Protein AF-0000000085158722 (afdb_homodimer)

InterPro domains:
  IPR036388 Winged helix-like DNA-binding domain superfamily [G3DSA:1.10.10.10] (1-42)
  IPR036390 Winged helix DNA-binding domain superfamily [SSF46785] (1-47)

Secondary structure (DSSP, 8-state):
--HHHHHHHHHT--HHHHHHHHHHHHHTTSEEEETTTEEEE-TT-TTS---GGGGS---EEEEEEE-----HHHHHTT---TT-EEEEEEEEEETTEEEEEEEEEEETTS---SS--TT--HHHHHHHTT----EEEEEEEEEEEEETTEEEEEEEEEEEE-SSSEEEEEEEEE-GGG-EEEEEEE---/--HHHHHHHHHT--HHHHHHHHHHHHHTTSEEEETTTEEEE-TT-TTS---GGGGS---EEEEEEE-----HHHHHTT---TT-EEEEEEEEEETTEEEEEEEEEEETTS---SS--TT--HHHHHHHTT----EEEEEEEEEEEEETTEEEEEEEEEEEE-SSSEEEEEEEEE-GGG-EEEEEEE---

Solvent-accessible surface area (backbone atoms only — not comparable to full-atom values): 20865 Å² total; per-residue (Å²): 129,52,57,61,51,39,46,16,63,72,63,68,38,55,67,67,52,27,48,47,46,38,50,49,27,34,74,65,58,30,31,44,76,44,90,96,73,45,67,41,64,41,86,75,28,52,45,65,80,68,56,78,65,70,71,34,83,64,68,33,42,48,77,44,82,44,83,74,67,86,57,70,63,31,68,76,68,69,60,62,50,90,67,35,62,44,31,32,41,36,40,30,14,41,79,91,38,79,40,33,42,33,42,37,36,34,25,54,83,53,89,71,77,93,72,77,62,49,78,65,46,74,59,54,52,35,52,74,70,68,44,59,60,36,34,33,40,38,40,35,33,57,40,84,66,64,53,96,93,29,57,61,45,58,35,39,35,35,40,28,23,39,99,83,43,48,44,38,36,37,40,36,39,52,40,58,95,57,39,54,46,73,47,76,48,51,28,78,95,128,58,56,61,54,38,47,17,62,72,63,67,37,54,68,67,52,26,47,48,45,40,48,49,28,35,73,65,57,28,31,43,75,44,89,96,73,46,66,42,66,40,86,77,28,50,46,65,82,67,54,78,65,72,71,37,83,62,67,35,43,48,75,42,80,44,82,74,68,87,56,72,62,32,68,76,69,69,59,62,51,90,67,3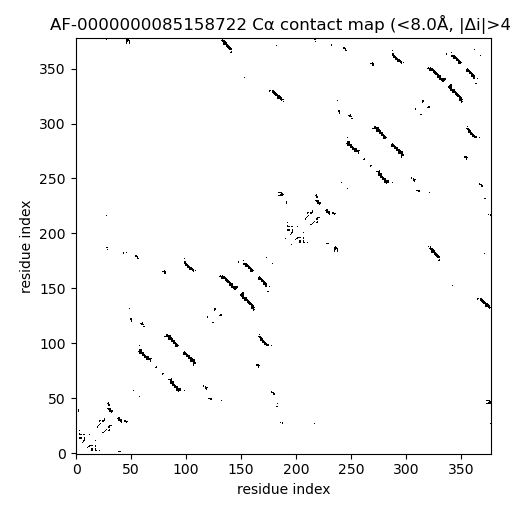6,61,44,30,32,40,36,40,31,16,40,79,91,39,78,40,32,43,34,43,38,35,34,27,52,82,52,90,71,78,93,72,76,61,49,78,63,48,73,59,55,51,35,51,76,71,68,44,58,59,36,35,34,39,37,40,36,32,56,39,84,67,64,52,96,93,29,55,62,44,58,35,38,35,35,40,28,23,38,98,84,42,48,44,37,37,36,40,38,38,51,39,59,94,57,40,55,47,75,48,77,48,49,27,79,93

Sequence (378 aa):
MPSEAFLMQKFSISRITAINAYKKLESIGAVYNISKQGRFVAENFFGLLKPFASAMPVTSTKIKKENSQTPKWFSKFKIIFDHGFKKFKKEYLKDDEIIIVSENYISKKYQIPEKFEDKFSFTNFFLEKGIDLKNTIYKLQYEKVNLWNHEYLVVVYSWTYDDEGIQLASKYIVKPEYFSFSHQEKSLFMPSEAFLMQKFSISRITAINAYKKLESIGAVYNISKQGRFVAENFFGLLKPFASAMPVTSTKIKKENSQTPKWFSKFKIIFDHGFKKFKKEYLKDDEIIIVSENYISKKYQIPEKFEDKFSFTNFFLEKGIDLKNTIYKLQYEKVNLWNHEYLVVVYSWTYDDEGIQLASKYIVKPEYFSFSHQEKSLF

Foldseek 3Di:
DCQLVVCCVVVVDDSVVSVVVVVVLVLVPQWDQDPPPGIDGPPPRPAQDDDQCPQFQFDFKDKDWDDDDDDPVCVVVVADQPQFWTKMWMFTDDPNDTFKIKIKIFHPVDDDDPDDDGPDDPSVVCVVVVFDFDDKDKDWDWDQDCPPNDRIFIKIWMWTAGPPHTGMIMIMTGHPVGDDDDDDDDDSD/DCQLVVCCVVVVDDSVVSVVVVVVLVLVPQWDQDPPPGIDGPPPRPPQDDDQCPQFQFDFKDKDWDDDDDDPVCVVVVADQPQFWTKMWMFTDDPNHTFKIKIKIFHPVDDDDPDDDGPDDPSVVCVVVVFDFDDKDKDWDWDQDCPPNDRIFIKIWMWTAGPPHTGMIMIMTGHPVGDDDDDDDDDSD

Organism: Mycoplasmopsis pulmonis (strain UAB CTIP) (NCBI:txid272635)

Nearest PDB structures (foldseek):
  3bwg-assembly2_C-2  TM=6.543E-01  e=1.663E-08  Bacillus subtilis subsp. subtilis str. 168
  3bwg-assembly1_B  TM=6.523E-01  e=2.776E-08  Bacillus subtilis subsp. subtilis str. 168
  3bwg-assembly1_A  TM=6.662E-01  e=1.152E-07  Bacillus subtilis subsp. subtilis str. 168
  4u0w-assembly1_A  TM=5.246E-01  e=8.666E-08  Bacillus subtilis subsp. subtilis str. 168
  2ooi-assembly1_A  TM=7.363E-01  e=2.368E-04  Staphylococcus aureus subsp. aureus N315

pLDDT: mean 79.28, std 21.27, range [27.48, 98.56]

Radius of gyration: 21.64 Å; Cα contacts (8 Å, |Δi|>4): 710; chains: 2; bounding box: 54×57×46 Å

Structure (mmCIF, N/CA/C/O backbone):
data_AF-0000000085158722-model_v1
#
loop_
_entity.id
_entity.type
_entity.pdbx_description
1 polymer 'GntR family transcriptional regulator'
#
loop_
_atom_site.group_PDB
_atom_site.id
_atom_site.type_symbol
_atom_site.label_atom_id
_atom_site.label_alt_id
_atom_site.label_comp_id
_atom_site.label_asym_id
_atom_site.label_entity_id
_atom_site.label_seq_id
_atom_site.pdbx_PDB_ins_code
_atom_site.Cartn_x
_atom_site.Cartn_y
_atom_site.Cartn_z
_atom_site.occupancy
_atom_site.B_iso_or_equiv
_atom_site.auth_seq_id
_atom_site.auth_comp_id
_atom_site.auth_asym_id
_atom_site.auth_atom_id
_atom_site.pdbx_PDB_model_num
ATOM 1 N N . MET A 1 1 ? -15.32 -14.016 22.625 1 28.73 1 MET A N 1
ATOM 2 C CA . MET A 1 1 ? -15.875 -13.945 21.281 1 28.73 1 MET A CA 1
ATOM 3 C C . MET A 1 1 ? -16.375 -12.539 20.969 1 28.73 1 MET A C 1
ATOM 5 O O . MET A 1 1 ? -17.547 -12.227 21.25 1 28.73 1 MET A O 1
ATOM 9 N N . PRO A 1 2 ? -15.758 -11.609 21.109 1 38.5 2 PRO A N 1
ATOM 10 C CA . PRO A 1 2 ? -16.031 -10.188 21.312 1 38.5 2 PRO A CA 1
ATOM 11 C C . PRO A 1 2 ? -16.562 -9.492 20.062 1 38.5 2 PRO A C 1
ATOM 13 O O . PRO A 1 2 ? -16.594 -8.258 20 1 38.5 2 PRO A O 1
ATOM 16 N N . SER A 1 3 ? -16.75 -10.312 18.875 1 42.09 3 SER A N 1
ATOM 17 C CA . SER A 1 3 ? -16.828 -9.664 17.562 1 42.09 3 SER A CA 1
ATOM 18 C C . SER A 1 3 ? -18.078 -8.805 17.453 1 42.09 3 SER A C 1
ATOM 20 O O . SER A 1 3 ? -17.984 -7.609 17.156 1 42.09 3 SER A O 1
ATOM 22 N N . GLU A 1 4 ? -19.141 -9.422 17.438 1 45.22 4 GLU A N 1
ATOM 23 C CA . GLU A 1 4 ? -20.422 -8.703 17.484 1 45.22 4 GLU A CA 1
ATOM 24 C C . GLU A 1 4 ? -20.547 -7.902 18.781 1 45.22 4 GLU A C 1
ATOM 26 O O . GLU A 1 4 ? -21 -6.758 18.766 1 45.22 4 GLU A O 1
ATOM 31 N N . ALA A 1 5 ? -20.094 -8.492 19.688 1 45.62 5 ALA A N 1
ATOM 32 C CA . ALA A 1 5 ? -20.188 -7.906 21.016 1 45.62 5 ALA A CA 1
ATOM 33 C C . ALA A 1 5 ? -19.297 -6.672 21.125 1 45.62 5 ALA A C 1
ATOM 35 O O . ALA A 1 5 ? -19.672 -5.68 21.75 1 45.62 5 ALA A O 1
ATOM 36 N N . PHE A 1 6 ? -18.203 -6.77 20.578 1 43.44 6 PHE A N 1
ATOM 37 C CA . PHE A 1 6 ? -17.297 -5.621 20.594 1 43.44 6 PHE A CA 1
ATOM 38 C C . PHE A 1 6 ? -17.938 -4.418 19.922 1 43.44 6 PHE A C 1
ATOM 40 O O . PHE A 1 6 ? -17.906 -3.305 20.453 1 43.44 6 PHE A O 1
ATOM 47 N N . LEU A 1 7 ? -18.469 -4.684 18.672 1 45.47 7 LEU A N 1
ATOM 48 C CA . LEU A 1 7 ? -19.156 -3.588 17.984 1 45.47 7 LEU A CA 1
ATOM 49 C C . LEU A 1 7 ? -20.312 -3.053 18.828 1 45.47 7 LEU A C 1
ATOM 51 O O . LEU A 1 7 ? -20.531 -1.842 18.891 1 45.47 7 LEU A O 1
ATOM 55 N N . MET A 1 8 ? -20.984 -4.031 19.359 1 48.22 8 MET A N 1
ATOM 56 C CA . MET A 1 8 ? -22.094 -3.637 20.203 1 48.22 8 MET A CA 1
ATOM 57 C C . MET A 1 8 ? -21.625 -2.717 21.328 1 48.22 8 MET A C 1
ATOM 59 O O . MET A 1 8 ? -22.281 -1.706 21.609 1 48.22 8 MET A O 1
ATOM 63 N N . GLN A 1 9 ? -20.656 -3.162 21.891 1 46.56 9 GLN A N 1
ATOM 64 C CA . GLN A 1 9 ? -20.156 -2.396 23.031 1 46.56 9 GLN A CA 1
ATOM 65 C C . GLN A 1 9 ? -19.516 -1.09 22.578 1 46.56 9 GLN A C 1
ATOM 67 O O . GLN A 1 9 ? -19.75 -0.035 23.172 1 46.56 9 GLN A O 1
ATOM 72 N N . LYS A 1 10 ? -18.828 -1.271 21.578 1 44.22 10 LYS A N 1
ATOM 73 C CA . LYS A 1 10 ? -18.047 -0.107 21.172 1 44.22 10 LYS A CA 1
ATOM 74 C C . LYS A 1 10 ? -18.938 0.964 20.562 1 44.22 10 LYS A C 1
ATOM 76 O O . LYS A 1 10 ? -18.703 2.16 20.734 1 44.22 10 LYS A O 1
ATOM 81 N N . PHE A 1 11 ? -19.875 0.451 19.875 1 46.34 11 PHE A N 1
ATOM 82 C CA . PHE A 1 11 ? -20.703 1.426 19.172 1 46.34 11 PHE A CA 1
ATOM 83 C C . PHE A 1 11 ? -22.078 1.529 19.812 1 46.34 11 PHE A C 1
ATOM 85 O O . PHE A 1 11 ? -22.938 2.273 19.344 1 46.34 11 PHE A O 1
ATOM 92 N N . SER A 1 12 ? -22.172 0.875 20.969 1 49.5 12 SER A N 1
ATOM 93 C CA . SER A 1 12 ? -23.422 0.9 21.734 1 49.5 12 SER A CA 1
ATOM 94 C C . SER A 1 12 ? -24.625 0.655 20.828 1 49.5 12 SER A C 1
ATOM 96 O O . SER A 1 12 ? -25.594 1.417 20.859 1 49.5 12 SER A O 1
ATOM 98 N N . ILE A 1 13 ? -24.5 -0.109 19.984 1 50.12 13 ILE A N 1
ATOM 99 C CA . ILE A 1 13 ? -25.625 -0.434 19.109 1 50.12 13 ILE A CA 1
ATOM 100 C C . ILE A 1 13 ? -26.219 -1.783 19.5 1 50.12 13 ILE A C 1
ATOM 102 O O . ILE A 1 13 ? -25.578 -2.561 20.219 1 50.12 13 ILE A O 1
ATOM 106 N N . SER A 1 14 ? -27.562 -1.937 19.25 1 53.88 14 SER A N 1
ATOM 107 C CA . SER A 1 14 ? -28.266 -3.188 19.547 1 53.88 14 SER A CA 1
ATOM 108 C C . SER A 1 14 ? -27.656 -4.348 18.766 1 53.88 14 SER A C 1
ATOM 110 O O . SER A 1 14 ? -26.938 -4.137 17.781 1 53.88 14 SER A O 1
ATOM 112 N N . ARG A 1 15 ? -27.875 -5.508 19.25 1 53.22 15 ARG A N 1
ATOM 113 C CA . ARG A 1 15 ? -27.406 -6.73 18.609 1 53.22 15 ARG A CA 1
ATOM 114 C C . ARG A 1 15 ? -27.875 -6.793 17.156 1 53.22 15 ARG A C 1
ATOM 116 O O . ARG A 1 15 ? -27.109 -7.176 16.266 1 53.22 15 ARG A O 1
ATOM 123 N N . ILE A 1 16 ? -28.984 -6.449 16.953 1 54.06 16 ILE A N 1
ATOM 124 C CA . ILE A 1 16 ? -29.562 -6.473 15.617 1 54.06 16 ILE A CA 1
ATOM 125 C C . ILE A 1 16 ? -28.875 -5.438 14.734 1 54.06 16 ILE A C 1
ATOM 127 O O . ILE A 1 16 ? -28.562 -5.707 13.57 1 54.06 16 ILE A O 1
ATOM 131 N N . THR A 1 17 ? -28.594 -4.309 15.211 1 50.28 17 THR A N 1
ATOM 132 C CA . THR A 1 17 ? -27.859 -3.26 14.508 1 50.28 17 THR A CA 1
ATOM 133 C C . THR A 1 17 ? -26.422 -3.684 14.266 1 50.28 17 THR A C 1
ATOM 135 O O . THR A 1 17 ? -25.875 -3.434 13.188 1 50.28 17 THR A O 1
ATOM 138 N N . ALA A 1 18 ? -25.875 -4.273 15.258 1 49.91 18 ALA A N 1
ATOM 139 C CA . ALA A 1 18 ? -24.516 -4.781 15.117 1 49.91 18 ALA A CA 1
ATOM 140 C C . ALA A 1 18 ? -24.453 -5.867 14.047 1 49.91 18 ALA A C 1
ATOM 142 O O . ALA A 1 18 ? -23.531 -5.883 13.227 1 49.91 18 ALA A O 1
ATOM 143 N N . ILE A 1 19 ? -25.391 -6.695 14.094 1 53 19 ILE A N 1
ATOM 144 C CA . ILE A 1 19 ? -25.5 -7.75 13.094 1 53 19 ILE A CA 1
ATOM 145 C C . ILE A 1 19 ? -25.688 -7.137 11.711 1 53 19 ILE A C 1
ATOM 147 O O . ILE A 1 19 ? -25.047 -7.547 10.742 1 53 19 ILE A O 1
ATOM 151 N N . ASN A 1 20 ? -26.547 -6.203 11.656 1 50.09 20 ASN A N 1
ATOM 152 C CA . ASN A 1 20 ? -26.766 -5.523 10.383 1 50.09 20 ASN A CA 1
ATOM 153 C C . ASN A 1 20 ? -25.516 -4.766 9.93 1 50.09 20 ASN A C 1
ATOM 155 O O . ASN A 1 20 ? -25.188 -4.758 8.742 1 50.09 20 ASN A O 1
ATOM 159 N N . ALA A 1 21 ? -25 -4.156 10.82 1 49.66 21 ALA A N 1
ATOM 160 C CA . ALA A 1 21 ? -23.719 -3.496 10.555 1 49.66 21 ALA A CA 1
ATOM 161 C C . ALA A 1 21 ? -22.656 -4.504 10.117 1 49.66 21 ALA A C 1
ATOM 163 O O . ALA A 1 21 ? -21.922 -4.258 9.164 1 49.66 21 ALA A O 1
ATOM 164 N N . TYR A 1 22 ? -22.656 -5.59 10.836 1 50.78 22 TYR A N 1
ATOM 165 C CA . TYR A 1 22 ? -21.734 -6.652 10.453 1 50.78 22 TYR A CA 1
ATOM 166 C C . TYR A 1 22 ? -22.047 -7.164 9.047 1 50.78 22 TYR A C 1
ATOM 168 O O . TYR A 1 22 ? -21.141 -7.418 8.258 1 50.78 22 TYR A O 1
ATOM 176 N N . LYS A 1 23 ? -23.312 -7.398 8.891 1 50.47 23 LYS A N 1
ATOM 177 C CA . LYS A 1 23 ? -23.719 -7.836 7.559 1 50.47 23 LYS A CA 1
ATOM 178 C C . LYS A 1 23 ? -23.312 -6.812 6.5 1 50.47 23 LYS A C 1
ATOM 180 O O . LYS A 1 23 ? -22.844 -7.176 5.418 1 50.47 23 LYS A O 1
ATOM 185 N N . LYS A 1 24 ? -23.578 -5.605 6.906 1 46.5 24 LYS A N 1
ATOM 186 C CA . LYS A 1 24 ? -23.125 -4.539 6.016 1 46.5 24 LYS A CA 1
ATOM 187 C C . LYS A 1 24 ? -21.609 -4.5 5.93 1 46.5 24 LYS A C 1
ATOM 189 O O . LYS A 1 24 ? -21.047 -4.324 4.848 1 46.5 24 LYS A O 1
ATOM 194 N N . LEU A 1 25 ? -21.078 -4.66 7.117 1 47.47 25 LEU A N 1
ATOM 195 C CA . LEU A 1 25 ? -19.625 -4.691 7.156 1 47.47 25 LEU A CA 1
ATOM 196 C C . LEU A 1 25 ? -19.078 -5.914 6.422 1 47.47 25 LEU A C 1
ATOM 198 O O . LEU A 1 25 ? -18.062 -5.836 5.742 1 47.47 25 LEU A O 1
ATOM 202 N N . GLU A 1 26 ? -19.781 -7 6.641 1 49.47 26 GLU A N 1
ATOM 203 C CA . GLU A 1 26 ? -19.469 -8.211 5.898 1 49.47 26 GLU A CA 1
ATOM 204 C C . GLU A 1 26 ? -19.641 -8.008 4.398 1 49.47 26 GLU A C 1
ATOM 206 O O . GLU A 1 26 ? -18.812 -8.461 3.602 1 49.47 26 GLU A O 1
ATOM 211 N N . SER A 1 27 ? -20.75 -7.422 4.188 1 45.12 27 SER A N 1
ATOM 212 C CA . SER A 1 27 ? -21.047 -7.191 2.779 1 45.12 27 SER A CA 1
ATOM 213 C C . SER A 1 27 ? -20 -6.293 2.129 1 45.12 27 SER A C 1
ATOM 215 O O . SER A 1 27 ? -19.734 -6.414 0.933 1 45.12 27 SER A O 1
ATOM 217 N N . ILE A 1 28 ? -19.5 -5.484 3.133 1 41.28 28 ILE A N 1
ATOM 218 C CA . ILE A 1 28 ? -18.5 -4.586 2.564 1 41.28 28 ILE A CA 1
ATOM 219 C C . ILE A 1 28 ? -17.109 -5.125 2.855 1 41.28 28 ILE A C 1
ATOM 221 O O . ILE A 1 28 ? -16.109 -4.449 2.594 1 41.28 28 ILE A O 1
ATOM 225 N N . GLY A 1 29 ? -17 -6.234 3.344 1 43.53 29 GLY A N 1
ATOM 226 C CA . GLY A 1 29 ? -15.742 -6.934 3.549 1 43.53 29 GLY A CA 1
ATOM 227 C C . GLY A 1 29 ? -15.016 -6.5 4.809 1 43.53 29 GLY A C 1
ATOM 228 O O . GLY A 1 29 ? -13.82 -6.758 4.965 1 43.53 29 GLY A O 1
ATOM 229 N N . ALA A 1 30 ? -15.68 -5.73 5.629 1 45.97 30 ALA A N 1
ATOM 230 C CA . ALA A 1 30 ? -15.094 -5.242 6.871 1 45.97 30 ALA A CA 1
ATOM 231 C C . ALA A 1 30 ? -14.992 -6.355 7.91 1 45.97 30 ALA A C 1
ATOM 233 O O . ALA A 1 30 ? -14.109 -6.336 8.766 1 45.97 30 ALA A O 1
ATOM 234 N N . VAL A 1 31 ? -15.891 -7.219 7.906 1 49.28 31 VAL A N 1
ATOM 235 C CA . VAL A 1 31 ? -15.906 -8.383 8.781 1 49.28 31 VAL A CA 1
ATOM 236 C C . VAL A 1 31 ? -16.078 -9.656 7.957 1 49.28 31 VAL A C 1
ATOM 238 O O . VAL A 1 31 ? -16.781 -9.656 6.941 1 49.28 31 VAL A O 1
ATOM 241 N N . TYR A 1 32 ? -15.047 -10.508 8.008 1 44.41 32 TYR A N 1
ATOM 242 C CA . TYR A 1 32 ? -15.266 -11.773 7.316 1 44.41 32 TYR A CA 1
ATOM 243 C C . TYR A 1 32 ? -15.422 -12.922 8.312 1 44.41 32 TYR A C 1
ATOM 245 O O . TYR A 1 32 ? -14.891 -12.859 9.422 1 44.41 32 TYR A O 1
ATOM 253 N N . ASN A 1 33 ? -16.531 -13.695 7.914 1 46.88 33 ASN A N 1
ATOM 254 C CA . ASN A 1 33 ? -16.781 -14.922 8.664 1 46.88 33 ASN A CA 1
ATOM 255 C C . ASN A 1 33 ? -16.047 -16.109 8.055 1 46.88 33 ASN A C 1
ATOM 257 O O . ASN A 1 33 ? -16.078 -16.312 6.844 1 46.88 33 ASN A O 1
ATOM 261 N N . ILE A 1 34 ? -15 -16.5 8.625 1 41.44 34 ILE A N 1
ATOM 262 C CA . ILE A 1 34 ? -14.445 -17.797 8.234 1 41.44 34 ILE A CA 1
ATOM 263 C C . ILE A 1 34 ? -15.172 -18.922 8.977 1 41.44 34 ILE A C 1
ATOM 265 O O . ILE A 1 34 ? -15.258 -18.906 10.211 1 41.44 34 ILE A O 1
ATOM 269 N N . SER A 1 35 ? -15.672 -19.766 8.156 1 46.09 35 SER A N 1
ATOM 270 C CA . SER A 1 35 ? -16.312 -20.938 8.734 1 46.09 35 SER A CA 1
ATOM 271 C C . SER A 1 35 ? -15.367 -21.656 9.711 1 46.09 35 SER A C 1
ATOM 273 O O . SER A 1 35 ? -14.188 -21.859 9.406 1 46.09 35 SER A O 1
ATOM 275 N N . LYS A 1 36 ? -15.891 -21.891 10.961 1 46.09 36 LYS A N 1
ATOM 276 C CA . LYS A 1 36 ? -15.352 -22.641 12.094 1 46.09 36 LYS A CA 1
ATOM 277 C C . LYS A 1 36 ? -14.273 -21.828 12.82 1 46.09 36 LYS A C 1
ATOM 279 O O . LYS A 1 36 ? -13.734 -22.281 13.836 1 46.09 36 LYS A O 1
ATOM 284 N N . GLN A 1 37 ? -13.953 -20.641 12.297 1 43.75 37 GLN A N 1
ATOM 285 C CA . GLN A 1 37 ? -12.898 -19.922 13 1 43.75 37 GLN A CA 1
ATOM 286 C C . GLN A 1 37 ? -13.422 -18.609 13.586 1 43.75 37 GLN A C 1
ATOM 288 O O . GLN A 1 37 ? -12.758 -17.969 14.398 1 43.75 37 GLN A O 1
ATOM 293 N N . GLY A 1 38 ? -14.555 -18.219 13.305 1 44.38 38 GLY A N 1
ATOM 294 C CA . GLY A 1 38 ? -15.203 -17.047 13.883 1 44.38 38 GLY A CA 1
ATOM 295 C C . GLY A 1 38 ? -15.07 -15.805 13.016 1 44.38 38 GLY A C 1
ATOM 296 O O . GLY A 1 38 ? -14.75 -15.898 11.828 1 44.38 38 GLY A O 1
ATOM 297 N N . ARG A 1 39 ? -15.672 -14.742 13.547 1 45.44 39 ARG A N 1
ATOM 298 C CA . ARG A 1 39 ? -15.75 -13.477 12.836 1 45.44 39 ARG A CA 1
ATOM 299 C C . ARG A 1 39 ? -14.477 -12.656 13.023 1 45.44 39 ARG A C 1
ATOM 301 O O . ARG A 1 39 ? -13.969 -12.539 14.133 1 45.44 39 ARG A O 1
ATOM 308 N N . PHE A 1 40 ? -13.656 -12.617 12.109 1 40.56 40 PHE A N 1
ATOM 309 C CA . PHE A 1 40 ? -12.414 -11.859 12.18 1 40.56 40 PHE A CA 1
ATOM 310 C C . PHE A 1 40 ? -12.609 -10.453 11.609 1 40.56 40 PHE A C 1
ATOM 312 O O . PHE A 1 40 ? -13.383 -10.258 10.672 1 40.56 40 PHE A O 1
ATOM 319 N N . VAL A 1 41 ? -12.336 -9.57 12.484 1 40.59 41 VAL A N 1
ATOM 320 C CA . VAL A 1 41 ? -12.297 -8.188 12.008 1 40.59 41 VAL A CA 1
ATOM 321 C C . VAL A 1 41 ? -11.062 -7.98 11.141 1 40.59 41 VAL A C 1
ATOM 323 O O . VAL A 1 41 ? -9.953 -8.398 11.5 1 40.59 41 VAL A O 1
ATOM 326 N N . ALA A 1 42 ? -11.305 -7.727 9.914 1 41.31 42 ALA A N 1
ATOM 327 C CA . ALA A 1 42 ? -10.148 -7.414 9.078 1 41.31 42 ALA A CA 1
ATOM 328 C C . ALA A 1 42 ? -9.266 -6.367 9.742 1 41.31 42 ALA A C 1
ATOM 330 O O . ALA A 1 42 ? -9.758 -5.387 10.305 1 41.31 42 ALA A O 1
ATOM 331 N N . GLU A 1 43 ? -8.195 -6.809 10.398 1 39.44 43 GLU A N 1
ATOM 332 C CA . GLU A 1 43 ? -7.273 -5.895 11.055 1 39.44 43 GLU A CA 1
ATOM 333 C C . GLU A 1 43 ? -7.422 -4.473 10.523 1 39.44 43 GLU A C 1
ATOM 335 O O . GLU A 1 43 ? -7.309 -3.506 11.273 1 39.44 43 GLU A O 1
ATOM 340 N N . ASN A 1 44 ? -7.16 -4.344 9.242 1 38.84 44 ASN A N 1
ATOM 341 C CA . ASN A 1 44 ? -7.305 -3.018 8.648 1 38.84 44 ASN A CA 1
ATOM 342 C C . ASN A 1 44 ? -8.75 -2.729 8.258 1 38.84 44 ASN A C 1
ATOM 344 O O . ASN A 1 44 ? -9.148 -2.949 7.117 1 38.84 44 ASN A O 1
ATOM 348 N N . PHE A 1 45 ? -9.641 -3.111 9.008 1 37.47 45 PHE A N 1
ATOM 349 C CA . PHE A 1 45 ? -11.023 -2.791 8.672 1 37.47 45 PHE A CA 1
ATOM 350 C C . PHE A 1 45 ? -11.109 -1.466 7.93 1 37.47 45 PHE A C 1
ATOM 352 O O . PHE A 1 45 ? -10.609 -0.446 8.406 1 37.47 45 PHE A O 1
ATOM 359 N N . PHE A 1 46 ? -11.281 -1.541 6.684 1 41.59 46 PHE A N 1
ATOM 360 C CA . PHE A 1 46 ? -11.562 -0.565 5.637 1 41.59 46 PHE A CA 1
ATOM 361 C C . PHE A 1 46 ? -12.297 0.643 6.207 1 41.59 46 PHE A C 1
ATOM 363 O O . PHE A 1 46 ? -12.219 1.741 5.652 1 41.59 46 PHE A O 1
ATOM 370 N N . GLY A 1 47 ? -12.898 0.356 7.434 1 44.84 47 GLY A N 1
ATOM 371 C CA . GLY A 1 47 ? -13.75 1.488 7.766 1 44.84 47 GLY A CA 1
ATOM 372 C C . GLY A 1 47 ? -13.016 2.584 8.516 1 44.84 47 GLY A C 1
ATOM 373 O O . GLY A 1 47 ? -13.32 3.768 8.352 1 44.84 47 GLY A O 1
ATOM 374 N N . LEU A 1 48 ? -12.148 2.201 9.477 1 55.56 48 LEU A N 1
ATOM 375 C CA . LEU A 1 48 ? -11.578 3.361 10.164 1 55.56 48 LEU A CA 1
ATOM 376 C C . LEU A 1 48 ? -10.18 3.672 9.641 1 55.56 48 LEU A C 1
ATOM 378 O O . LEU A 1 48 ? -9.25 2.887 9.836 1 55.56 48 LEU A O 1
ATOM 382 N N . LEU A 1 49 ? -10.141 4.52 8.758 1 70.12 49 LEU A N 1
ATOM 383 C CA . LEU A 1 49 ? -8.859 5.047 8.312 1 70.12 49 LEU A CA 1
ATOM 384 C C . LEU A 1 49 ? -7.969 5.395 9.5 1 70.12 49 LEU A C 1
ATOM 386 O O . LEU A 1 49 ? -8.422 6.043 10.445 1 70.12 49 LEU A O 1
ATOM 390 N N . LYS A 1 50 ? -6.902 4.703 9.633 1 77.56 50 LYS A N 1
ATOM 391 C CA . LYS A 1 50 ? -5.898 5.02 10.648 1 77.56 50 LYS A CA 1
ATOM 392 C C . LYS A 1 50 ? -4.805 5.918 10.078 1 77.56 50 LYS A C 1
ATOM 394 O O . LYS A 1 50 ? -4.488 5.84 8.891 1 77.56 50 LYS A O 1
ATOM 399 N N . PRO A 1 51 ? -4.254 6.777 11.023 1 88.12 51 PRO A N 1
ATOM 400 C CA . PRO A 1 51 ? -3.113 7.57 10.555 1 88.12 51 PRO A CA 1
ATOM 401 C C . PRO A 1 51 ? -1.976 6.703 10.023 1 88.12 51 PRO A C 1
ATOM 403 O O . PRO A 1 51 ? -1.699 5.633 10.57 1 88.12 51 PRO A O 1
ATOM 406 N N . PHE A 1 52 ? -1.343 7.105 8.961 1 90.44 52 PHE A N 1
ATOM 407 C CA . PHE A 1 52 ? -0.24 6.379 8.344 1 90.44 52 PHE A CA 1
ATOM 408 C C . PHE A 1 52 ? 0.815 6.012 9.383 1 90.44 52 PHE A C 1
ATOM 410 O O . PHE A 1 52 ? 1.281 4.871 9.422 1 90.44 52 PHE A O 1
ATOM 417 N N . ALA A 1 53 ? 1.106 6.938 10.266 1 92.69 53 ALA A N 1
ATOM 418 C CA . ALA A 1 53 ? 2.236 6.785 11.18 1 92.69 53 ALA A CA 1
ATOM 419 C C . ALA A 1 53 ? 1.888 5.84 12.328 1 92.69 53 ALA A C 1
ATOM 421 O O . ALA A 1 53 ? 2.766 5.438 13.094 1 92.69 53 ALA A O 1
ATOM 422 N N . SER A 1 54 ? 0.61 5.449 12.422 1 88.19 54 SER A N 1
ATOM 423 C CA . SER A 1 54 ? 0.163 4.656 13.562 1 88.19 54 SER A CA 1
ATOM 424 C C . SER A 1 54 ? 0.784 3.264 13.547 1 88.19 54 SER A C 1
ATOM 426 O O . SER A 1 54 ? 0.826 2.588 14.578 1 88.19 54 SER A O 1
ATOM 428 N N . ALA A 1 55 ? 1.255 2.832 12.406 1 86 55 ALA A N 1
ATOM 429 C CA . ALA A 1 55 ? 1.844 1.501 12.273 1 86 55 ALA A CA 1
ATOM 430 C C . ALA A 1 55 ? 3.305 1.501 12.719 1 86 55 ALA A C 1
ATOM 432 O O . ALA A 1 55 ? 3.955 0.454 12.727 1 86 55 ALA A O 1
ATOM 433 N N . MET A 1 56 ? 3.863 2.617 13.078 1 92.81 56 MET A N 1
ATOM 434 C CA . MET A 1 56 ? 5.262 2.771 13.469 1 92.81 56 MET A CA 1
ATOM 435 C C . MET A 1 56 ? 5.371 3.195 14.93 1 92.81 56 MET A C 1
ATOM 437 O O . MET A 1 56 ? 4.418 3.725 15.5 1 92.81 56 MET A O 1
ATOM 441 N N . PRO A 1 57 ? 6.531 2.883 15.523 1 93.75 57 PRO A N 1
ATOM 442 C CA . PRO A 1 57 ? 6.668 3.127 16.953 1 93.75 57 PRO A CA 1
ATOM 443 C C . PRO A 1 57 ? 6.965 4.59 17.281 1 93.75 57 PRO A C 1
ATOM 445 O O . PRO A 1 57 ? 7.988 4.891 17.906 1 93.75 57 PRO A O 1
ATOM 448 N N . VAL A 1 58 ? 6.074 5.477 17.016 1 95.38 58 VAL A N 1
ATOM 449 C CA . VAL A 1 58 ? 6.215 6.91 17.25 1 95.38 58 VAL A CA 1
ATOM 450 C C . VAL A 1 58 ? 5.879 7.227 18.703 1 95.38 58 VAL A C 1
ATOM 452 O O . VAL A 1 58 ? 4.844 6.793 19.219 1 95.38 58 VAL A O 1
ATOM 455 N N . THR A 1 59 ? 6.773 8.023 19.422 1 95.62 59 THR A N 1
ATOM 456 C CA . THR A 1 59 ? 6.551 8.375 20.828 1 95.62 59 THR A CA 1
ATOM 457 C C . THR A 1 59 ? 6.156 9.844 20.953 1 95.62 59 THR A C 1
ATOM 459 O O . THR A 1 59 ? 5.5 10.227 21.922 1 95.62 59 THR A O 1
ATOM 462 N N . SER A 1 60 ? 6.582 10.688 20.031 1 95.56 60 SER A N 1
ATOM 463 C CA . SER A 1 60 ? 6.238 12.109 20.047 1 95.56 60 SER A CA 1
ATOM 464 C C . SER A 1 60 ? 6.352 12.727 18.656 1 95.56 60 SER A C 1
ATOM 466 O O . SER A 1 60 ? 6.871 12.094 17.734 1 95.56 60 SER A O 1
ATOM 468 N N . THR A 1 61 ? 5.785 13.914 18.531 1 96.88 61 THR A N 1
ATOM 469 C CA . THR A 1 61 ? 5.832 14.617 17.25 1 96.88 61 THR A CA 1
ATOM 470 C C . THR A 1 61 ? 6.164 16.094 17.469 1 96.88 61 THR A C 1
ATOM 472 O O . THR A 1 61 ? 5.945 16.641 18.547 1 96.88 61 THR A O 1
ATOM 475 N N . LYS A 1 62 ? 6.746 16.672 16.531 1 96.69 62 LYS A N 1
ATOM 476 C CA . LYS A 1 62 ? 6.965 18.109 16.422 1 96.69 62 LYS A CA 1
ATOM 477 C C . LYS A 1 62 ? 6.363 18.656 15.125 1 96.69 62 LYS A C 1
ATOM 479 O O . LYS A 1 62 ? 6.613 18.125 14.047 1 96.69 62 LYS A O 1
ATOM 484 N N . ILE A 1 63 ? 5.594 19.703 15.273 1 97.56 63 ILE A N 1
ATOM 485 C CA . ILE A 1 63 ? 4.914 20.281 14.109 1 97.56 63 ILE A CA 1
ATOM 486 C C . ILE A 1 63 ? 5.262 21.75 13.977 1 97.56 63 ILE A C 1
ATOM 488 O O . ILE A 1 63 ? 5.273 22.484 14.969 1 97.56 63 ILE A O 1
ATOM 492 N N . LYS A 1 64 ? 5.547 22.156 12.828 1 95.56 64 LYS A N 1
ATOM 493 C CA . LYS A 1 64 ? 5.816 23.562 12.531 1 95.56 64 LYS A CA 1
ATOM 494 C C . LYS A 1 64 ? 5.039 24.016 11.297 1 95.56 64 LYS A C 1
ATOM 496 O O . LYS A 1 64 ? 5.051 23.344 10.266 1 95.56 64 LYS A O 1
ATOM 501 N N . LYS A 1 65 ? 4.438 25.125 11.453 1 94.75 65 LYS A N 1
ATOM 502 C CA . LYS A 1 65 ? 3.768 25.734 10.312 1 94.75 65 LYS A CA 1
ATOM 503 C C . LYS A 1 65 ? 4.777 26.344 9.344 1 94.75 65 LYS A C 1
ATOM 505 O O . LYS A 1 65 ? 5.75 26.984 9.766 1 94.75 65 LYS A O 1
ATOM 510 N N . GLU A 1 66 ? 4.516 26.125 8.062 1 93.69 66 GLU A N 1
ATOM 511 C CA . GLU A 1 66 ? 5.414 26.656 7.043 1 93.69 66 GLU A CA 1
ATOM 512 C C . GLU A 1 66 ? 4.652 27.484 6.012 1 93.69 66 GLU A C 1
ATOM 514 O O . GLU A 1 66 ? 3.43 27.375 5.898 1 93.69 66 GLU A O 1
ATOM 519 N N . ASN A 1 67 ? 5.512 28.344 5.371 1 86.44 67 ASN A N 1
ATOM 520 C CA . ASN A 1 67 ? 4.926 29.094 4.266 1 86.44 67 ASN A CA 1
ATOM 521 C C . ASN A 1 67 ? 4.414 28.156 3.17 1 86.44 67 ASN A C 1
ATOM 523 O O . ASN A 1 67 ? 5.008 27.109 2.918 1 86.44 67 ASN A O 1
ATOM 527 N N . SER A 1 68 ? 3.398 28.672 2.627 1 80.31 68 SER A N 1
ATOM 528 C CA . SER A 1 68 ? 2.656 27.812 1.712 1 80.31 68 SER A CA 1
ATOM 529 C C . SER A 1 68 ? 3.152 27.969 0.278 1 80.31 68 SER A C 1
ATOM 531 O O . SER A 1 68 ? 3.182 29.094 -0.256 1 80.31 68 SER A O 1
ATOM 533 N N . GLN A 1 69 ? 3.945 27.062 -0.226 1 90.38 69 GLN A N 1
ATOM 534 C CA . GLN A 1 69 ? 4.191 26.922 -1.657 1 90.38 69 GLN A CA 1
ATOM 535 C C . GLN A 1 69 ? 3.68 25.578 -2.174 1 90.38 69 GLN A C 1
ATOM 537 O O . GLN A 1 69 ? 3.801 24.562 -1.495 1 90.38 69 GLN A O 1
ATOM 542 N N . THR A 1 70 ? 3.08 25.719 -3.303 1 94.69 70 THR A N 1
ATOM 543 C CA . THR A 1 70 ? 2.561 24.484 -3.893 1 94.69 70 THR A CA 1
ATOM 544 C C . THR A 1 70 ? 3.701 23.562 -4.32 1 94.69 70 THR A C 1
ATOM 546 O O . THR A 1 70 ? 4.562 23.953 -5.105 1 94.69 70 THR A O 1
ATOM 549 N N . PRO A 1 71 ? 3.641 22.438 -3.854 1 95.88 71 PRO A N 1
ATOM 550 C CA . PRO A 1 71 ? 4.734 21.531 -4.215 1 95.88 71 PRO A CA 1
ATOM 551 C C . PRO A 1 71 ? 4.57 20.938 -5.609 1 95.88 71 PRO A C 1
ATOM 553 O O . PRO A 1 71 ? 3.453 20.875 -6.129 1 95.88 71 PRO A O 1
ATOM 556 N N . LYS A 1 72 ? 5.637 20.422 -6.195 1 95.06 72 LYS A N 1
ATOM 557 C CA . LYS A 1 72 ? 5.652 19.859 -7.543 1 95.06 72 LYS A CA 1
ATOM 558 C C . LYS A 1 72 ? 4.75 18.641 -7.633 1 95.06 72 LYS A C 1
ATOM 560 O O . LYS A 1 72 ? 4.117 18.406 -8.664 1 95.06 72 LYS A O 1
ATOM 565 N N . TRP A 1 73 ? 4.715 17.906 -6.586 1 95.5 73 TRP A N 1
ATOM 566 C CA . TRP A 1 73 ? 3.98 16.641 -6.66 1 95.5 73 TRP A CA 1
ATOM 567 C C . TRP A 1 73 ? 2.477 16.891 -6.703 1 95.5 73 TRP A C 1
ATOM 569 O O . TRP A 1 73 ? 1.704 15.992 -7.043 1 95.5 73 TRP A O 1
ATOM 579 N N . PHE A 1 74 ? 1.968 18.109 -6.383 1 94.88 74 PHE A N 1
ATOM 580 C CA . PHE A 1 74 ? 0.556 18.422 -6.559 1 94.88 74 PHE A CA 1
ATOM 581 C C . PHE A 1 74 ? 0.165 18.344 -8.031 1 94.88 74 PHE A C 1
ATOM 583 O O . PHE A 1 74 ? -0.894 17.812 -8.367 1 94.88 74 PHE A O 1
ATOM 590 N N . SER A 1 75 ? 1.039 18.953 -8.859 1 92.12 75 SER A N 1
ATOM 591 C CA . SER A 1 75 ? 0.788 18.875 -10.297 1 92.12 75 SER A CA 1
ATOM 592 C C . SER A 1 75 ? 0.909 17.453 -10.805 1 92.12 75 SER A C 1
ATOM 594 O O . SER A 1 75 ? 0.076 17 -11.594 1 92.12 75 SER A O 1
ATOM 596 N N . LYS A 1 76 ? 1.874 16.75 -10.344 1 91.88 76 LYS A N 1
ATOM 597 C CA . LYS A 1 76 ? 2.141 15.383 -10.766 1 91.88 76 LYS A CA 1
ATOM 598 C C . LYS A 1 76 ? 0.934 14.484 -10.508 1 91.88 76 LYS A C 1
ATOM 600 O O . LYS A 1 76 ? 0.571 13.664 -11.352 1 91.88 76 LYS A O 1
ATOM 605 N N . PHE A 1 77 ? 0.327 14.68 -9.328 1 89.62 77 PHE A N 1
ATOM 606 C CA . PHE A 1 77 ? -0.748 13.781 -8.93 1 89.62 77 PHE A CA 1
ATOM 607 C C . PHE A 1 77 ? -2.102 14.469 -9.039 1 89.62 77 PHE A C 1
ATOM 609 O O . PHE A 1 77 ? -3.102 13.969 -8.516 1 89.62 77 PHE A O 1
ATOM 616 N N . LYS A 1 78 ? -2.166 15.617 -9.609 1 87.5 78 LYS A N 1
ATOM 617 C CA . LYS A 1 78 ? -3.387 16.391 -9.852 1 87.5 78 LYS A CA 1
ATOM 618 C C . LYS A 1 78 ? -4.125 16.672 -8.547 1 87.5 78 LYS A C 1
ATOM 620 O O . LYS A 1 78 ? -5.336 16.469 -8.453 1 87.5 78 LYS A O 1
ATOM 625 N N . ILE A 1 79 ? -3.346 17.125 -7.59 1 92.31 79 ILE A N 1
ATOM 626 C CA . ILE A 1 79 ? -3.879 17.5 -6.285 1 92.31 79 ILE A CA 1
ATOM 627 C C . ILE A 1 79 ? -4.352 18.953 -6.328 1 92.31 79 ILE A C 1
ATOM 629 O O . ILE A 1 79 ? -3.568 19.859 -6.625 1 92.31 79 ILE A O 1
ATOM 633 N N . ILE A 1 80 ? -5.586 19.125 -6.016 1 91.44 80 ILE A N 1
ATOM 634 C CA . ILE A 1 80 ? -6.148 20.484 -6.016 1 91.44 80 ILE A CA 1
ATOM 635 C C . ILE A 1 80 ? -6.934 20.703 -4.723 1 91.44 80 ILE A C 1
ATOM 637 O O . ILE A 1 80 ? -7.836 19.938 -4.395 1 91.44 80 ILE A O 1
ATOM 641 N N . PHE A 1 81 ? -6.516 21.781 -4.035 1 94.06 81 PHE A N 1
ATOM 642 C CA . PHE A 1 81 ? -7.277 22.25 -2.881 1 94.06 81 PHE A CA 1
ATOM 643 C C . PHE A 1 81 ? -8.203 23.391 -3.266 1 94.06 81 PHE A C 1
ATOM 645 O O . PHE A 1 81 ? -7.746 24.516 -3.49 1 94.06 81 PHE A O 1
ATOM 652 N N . ASP A 1 82 ? -9.453 23.109 -3.219 1 90 82 ASP A N 1
ATOM 653 C CA . ASP A 1 82 ? -10.438 24.094 -3.674 1 90 82 ASP A CA 1
ATOM 654 C C . ASP A 1 82 ? -10.375 25.359 -2.84 1 90 82 ASP A C 1
ATOM 656 O O . ASP A 1 82 ? -10.586 26.469 -3.357 1 90 82 ASP A O 1
ATOM 660 N N . HIS A 1 83 ? -10.094 25.328 -1.582 1 93.38 83 HIS A N 1
ATOM 661 C CA . HIS A 1 83 ? -10.102 26.469 -0.664 1 93.38 83 HIS A CA 1
ATOM 662 C C . HIS A 1 83 ? -8.68 26.906 -0.331 1 93.38 83 HIS A C 1
ATOM 664 O O . HIS A 1 83 ? -8.469 27.688 0.596 1 93.38 83 HIS A O 1
ATOM 670 N N . GLY A 1 84 ? -7.801 26.344 -1.003 1 95.19 84 GLY A N 1
ATOM 671 C CA . GLY A 1 84 ? -6.418 26.562 -0.605 1 95.19 84 GLY A CA 1
ATOM 672 C C . GLY A 1 84 ? -5.98 25.656 0.534 1 95.19 84 GLY A C 1
ATOM 673 O O . GLY A 1 84 ? -6.738 24.781 0.971 1 95.19 84 GLY A O 1
ATOM 674 N N . PHE A 1 85 ? -4.66 25.812 0.878 1 96.69 85 PHE A N 1
ATOM 675 C CA . PHE A 1 85 ? -4.156 24.922 1.916 1 96.69 85 PHE A CA 1
ATOM 676 C C . PHE A 1 85 ? -3.191 25.656 2.84 1 96.69 85 PHE A C 1
ATOM 678 O O . PHE A 1 85 ? -2.668 26.703 2.482 1 96.69 85 PHE A O 1
ATOM 685 N N . LYS A 1 86 ? -3.068 25.094 4.035 1 96 86 LYS A N 1
ATOM 686 C CA . LYS A 1 86 ? -1.978 25.406 4.953 1 96 86 LYS A CA 1
ATOM 687 C C . LYS A 1 86 ? -0.948 24.281 4.984 1 96 86 LYS A C 1
ATOM 689 O O . LYS A 1 86 ? -1.307 23.109 4.926 1 96 86 LYS A O 1
ATOM 694 N N . LYS A 1 87 ? 0.273 24.703 5.094 1 97 87 LYS A N 1
ATOM 695 C CA . LYS A 1 87 ? 1.35 23.719 5.074 1 97 87 LYS A CA 1
ATOM 696 C C . LYS A 1 87 ? 1.98 23.562 6.453 1 97 87 LYS A C 1
ATOM 698 O O . LYS A 1 87 ? 2.256 24.547 7.133 1 97 87 LYS A O 1
ATOM 703 N N . PHE A 1 88 ? 2.223 22.297 6.828 1 96.94 88 PHE A N 1
ATOM 704 C CA . PHE A 1 88 ? 2.889 21.953 8.078 1 96.94 88 PHE A CA 1
ATOM 705 C C . PHE A 1 88 ? 4 20.938 7.852 1 96.94 88 PHE A C 1
ATOM 707 O O . PHE A 1 88 ? 3.832 19.984 7.086 1 96.94 88 PHE A O 1
ATOM 714 N N . LYS A 1 89 ? 5.113 21.234 8.414 1 97.5 89 LYS A N 1
ATOM 715 C CA . LYS A 1 89 ? 6.148 20.203 8.531 1 97.5 89 LYS A CA 1
ATOM 716 C C . LYS A 1 89 ? 6.039 19.469 9.859 1 97.5 89 LYS A C 1
ATOM 718 O O . LYS A 1 89 ? 5.801 20.078 10.906 1 97.5 89 LYS A O 1
ATOM 723 N N . LYS A 1 90 ? 6.152 18.188 9.781 1 97.88 90 LYS A N 1
ATOM 724 C CA . LYS A 1 90 ? 5.992 17.359 10.984 1 97.88 90 LYS A CA 1
ATOM 725 C C . LYS A 1 90 ? 7.117 16.344 11.102 1 97.88 90 LYS A C 1
ATOM 727 O O . LYS A 1 90 ? 7.477 15.688 10.117 1 97.88 90 LYS A O 1
ATOM 732 N N . GLU A 1 91 ? 7.715 16.281 12.281 1 98.25 91 GLU A N 1
ATOM 733 C CA . GLU A 1 91 ? 8.695 15.258 12.641 1 98.25 91 GLU A CA 1
ATOM 734 C C . GLU A 1 91 ? 8.117 14.273 13.648 1 98.25 91 GLU A C 1
ATOM 736 O O . GLU A 1 91 ? 7.445 14.672 14.602 1 98.25 91 GLU A O 1
ATOM 741 N N . TYR A 1 92 ? 8.227 13.023 13.367 1 98.12 92 TYR A N 1
ATOM 742 C CA . TYR A 1 92 ? 7.816 11.953 14.266 1 98.12 92 TYR A CA 1
ATOM 743 C C . TYR A 1 92 ? 9.023 11.312 14.938 1 98.12 92 TYR A C 1
ATOM 745 O O . TYR A 1 92 ? 9.977 10.898 14.273 1 98.12 92 TYR A O 1
ATOM 753 N N . LEU A 1 93 ? 8.922 11.266 16.234 1 98 93 LEU A N 1
ATOM 754 C CA . LEU A 1 93 ? 10.078 10.797 16.984 1 98 93 LEU A CA 1
ATOM 755 C C . LEU A 1 93 ? 9.766 9.492 17.719 1 98 93 LEU A C 1
ATOM 757 O O . LEU A 1 93 ? 8.641 9.297 18.188 1 98 93 LEU A O 1
ATOM 761 N N . LYS A 1 94 ? 10.641 8.578 17.656 1 97.25 94 LYS A N 1
ATOM 762 C CA . LYS A 1 94 ? 10.727 7.477 18.625 1 97.25 94 LYS A CA 1
ATOM 763 C C . LYS A 1 94 ? 11.773 7.762 19.688 1 97.25 94 LYS A C 1
ATOM 765 O O . LYS A 1 94 ? 12.977 7.66 19.438 1 97.25 94 LYS A O 1
ATOM 770 N N . ASP A 1 95 ? 11.203 8.109 20.844 1 93.44 95 ASP A N 1
ATOM 771 C CA . ASP A 1 95 ? 12.102 8.609 21.875 1 93.44 95 ASP A CA 1
ATOM 772 C C . ASP A 1 95 ? 12.836 9.859 21.406 1 93.44 95 ASP A C 1
ATOM 774 O O . ASP A 1 95 ? 12.219 10.898 21.156 1 93.44 95 ASP A O 1
ATOM 778 N N . ASP A 1 96 ? 14.141 9.867 21.062 1 93.94 96 ASP A N 1
ATOM 779 C CA . ASP A 1 96 ? 14.859 11.086 20.703 1 93.94 96 ASP A CA 1
ATOM 780 C C . ASP A 1 96 ? 15.328 11.039 19.25 1 93.94 96 ASP A C 1
ATOM 782 O O . ASP A 1 96 ? 16.047 11.938 18.812 1 93.94 96 ASP A O 1
ATOM 786 N N . GLU A 1 97 ? 14.805 10.055 18.641 1 97.5 97 GLU A N 1
ATOM 787 C CA . GLU A 1 97 ? 15.242 9.898 17.25 1 97.5 97 GLU A CA 1
ATOM 788 C C . GLU A 1 97 ? 14.102 10.203 16.281 1 97.5 97 GLU A C 1
ATOM 790 O O . GLU A 1 97 ? 13 9.672 16.422 1 97.5 97 GLU A O 1
ATOM 795 N N . ILE A 1 98 ? 14.445 11.047 15.312 1 98.31 98 ILE A N 1
ATOM 796 C CA . ILE A 1 98 ? 13.469 11.289 14.258 1 98.31 98 ILE A CA 1
ATOM 797 C C . ILE A 1 98 ? 13.375 10.07 13.344 1 98.31 98 ILE A C 1
ATOM 799 O O . ILE A 1 98 ? 14.375 9.664 12.742 1 98.31 98 ILE A O 1
ATOM 803 N N . ILE A 1 99 ? 12.156 9.531 13.156 1 98.06 99 ILE A N 1
ATOM 804 C CA . ILE A 1 99 ? 12.07 8.305 12.367 1 98.06 99 ILE A CA 1
ATOM 805 C C . ILE A 1 99 ? 11.156 8.531 11.164 1 98.06 99 ILE A C 1
ATOM 807 O O . ILE A 1 99 ? 11.164 7.746 10.211 1 98.06 99 ILE A O 1
ATOM 811 N N . ILE A 1 100 ? 10.359 9.531 11.211 1 98.44 100 ILE A N 1
ATOM 812 C CA . ILE A 1 100 ? 9.523 9.93 10.078 1 98.44 100 ILE A CA 1
ATOM 813 C C . ILE A 1 100 ? 9.57 11.445 9.914 1 98.44 100 ILE A C 1
ATOM 815 O O . ILE A 1 100 ? 9.531 12.188 10.898 1 98.44 100 ILE A O 1
ATOM 819 N N . VAL A 1 101 ? 9.656 11.922 8.742 1 98.56 101 VAL A N 1
ATOM 820 C CA . VAL A 1 101 ? 9.422 13.328 8.422 1 98.56 101 VAL A CA 1
ATOM 821 C C . VAL A 1 101 ? 8.289 13.445 7.41 1 98.56 101 VAL A C 1
ATOM 823 O O . VAL A 1 101 ? 8.141 12.602 6.523 1 98.56 101 VAL A O 1
ATOM 826 N N . SER A 1 102 ? 7.516 14.477 7.574 1 98.38 102 SER A N 1
ATOM 827 C CA . SER A 1 102 ? 6.398 14.609 6.648 1 98.38 102 SER A CA 1
ATOM 828 C C . SER A 1 102 ? 6.113 16.078 6.332 1 98.38 102 SER A C 1
ATOM 830 O O . SER A 1 102 ? 6.508 16.969 7.086 1 98.38 102 SER A O 1
ATOM 832 N N . GLU A 1 103 ? 5.617 16.281 5.23 1 98 103 GLU A N 1
ATOM 833 C CA . GLU A 1 103 ? 4.926 17.516 4.828 1 98 103 GLU A CA 1
ATOM 834 C C . GLU A 1 103 ? 3.418 17.281 4.734 1 98 103 GLU A C 1
ATOM 836 O O . GLU A 1 103 ? 2.967 16.328 4.102 1 98 103 GLU A O 1
ATOM 841 N N . ASN A 1 104 ? 2.738 18.141 5.391 1 97.44 104 ASN A N 1
ATOM 842 C CA . ASN A 1 104 ? 1.289 17.984 5.434 1 97.44 104 ASN A CA 1
ATOM 843 C C . ASN A 1 104 ? 0.577 19.25 4.953 1 97.44 104 ASN A C 1
ATOM 845 O O . ASN A 1 104 ? 0.941 20.359 5.344 1 97.44 104 ASN A O 1
ATOM 849 N N . TYR A 1 105 ? -0.371 19.062 4.129 1 97.56 105 TYR A N 1
ATOM 850 C CA . TYR A 1 105 ? -1.183 20.125 3.564 1 97.56 105 TYR A CA 1
ATOM 851 C C . TYR A 1 105 ? -2.652 19.953 3.924 1 97.56 105 TYR A C 1
ATOM 853 O O . TYR A 1 105 ? -3.264 18.938 3.568 1 97.56 105 TYR A O 1
ATOM 861 N N . ILE A 1 106 ? -3.139 20.953 4.574 1 96.81 106 ILE A N 1
ATOM 862 C CA . ILE A 1 106 ? -4.5 20.859 5.086 1 96.81 106 ILE A CA 1
ATOM 863 C C . ILE A 1 106 ? -5.375 21.938 4.445 1 96.81 106 ILE A C 1
ATOM 865 O O . ILE A 1 106 ? -4.992 23.109 4.395 1 96.81 106 ILE A O 1
ATOM 869 N N . SER A 1 107 ? -6.551 21.516 3.996 1 96.19 107 SER A N 1
ATOM 870 C CA . SER A 1 107 ? -7.484 22.453 3.389 1 96.19 107 SER A CA 1
ATOM 871 C C . SER A 1 107 ? -7.809 23.609 4.344 1 96.19 107 SER A C 1
ATOM 873 O O . SER A 1 107 ? -8.086 23.375 5.523 1 96.19 107 SER A O 1
ATOM 875 N N . LYS A 1 108 ? -7.836 24.812 3.812 1 95.94 108 LYS A N 1
ATOM 876 C CA . LYS A 1 108 ? -8.172 25.984 4.609 1 95.94 108 LYS A CA 1
ATOM 877 C C . LYS A 1 108 ? -9.648 25.984 5.004 1 95.94 108 LYS A C 1
ATOM 879 O O . LYS A 1 108 ? -10.07 26.781 5.832 1 95.94 108 LYS A O 1
ATOM 884 N N . LYS A 1 109 ? -10.344 25.094 4.43 1 95.06 109 LYS A N 1
ATOM 885 C CA . LYS A 1 109 ? -11.734 24.891 4.828 1 95.06 109 LYS A CA 1
ATOM 886 C C . LYS A 1 109 ? -11.836 24.578 6.32 1 95.06 109 LYS A C 1
ATOM 888 O O . LYS A 1 109 ? -12.836 24.906 6.961 1 95.06 109 LYS A O 1
ATOM 893 N N . TYR A 1 110 ? -10.812 24.031 6.859 1 94.5 110 TYR A N 1
ATOM 894 C CA . TYR A 1 110 ? -10.859 23.578 8.25 1 94.5 110 TYR A CA 1
ATOM 895 C C . TYR A 1 110 ? -9.961 24.438 9.125 1 94.5 110 TYR A C 1
ATOM 897 O O . TYR A 1 110 ? -8.867 24.828 8.711 1 94.5 110 TYR A O 1
ATOM 905 N N . GLN A 1 111 ? -10.469 24.641 10.266 1 92.25 111 GLN A N 1
ATOM 906 C CA . GLN A 1 111 ? -9.664 25.359 11.25 1 92.25 111 GLN A CA 1
ATOM 907 C C . GLN A 1 111 ? -8.82 24.391 12.078 1 92.25 111 GLN A C 1
ATOM 909 O O . GLN A 1 111 ? -9.344 23.641 12.906 1 92.25 111 GLN A O 1
ATOM 914 N N . ILE A 1 112 ? -7.551 24.453 11.859 1 91.38 112 ILE A N 1
ATOM 915 C CA . ILE A 1 112 ? -6.617 23.609 12.594 1 91.38 112 ILE A CA 1
ATOM 916 C C . ILE A 1 112 ? -5.965 24.422 13.719 1 91.38 112 ILE A C 1
ATOM 918 O O . ILE A 1 112 ? -5.734 25.625 13.57 1 91.38 112 ILE A O 1
ATOM 922 N N . PRO A 1 113 ? -5.664 23.734 14.797 1 88.62 113 PRO A N 1
ATOM 923 C CA . PRO A 1 113 ? -5.004 24.453 15.898 1 88.62 113 PRO A CA 1
ATOM 924 C C . PRO A 1 113 ? -3.66 25.047 15.484 1 88.62 113 PRO A C 1
ATOM 926 O O . PRO A 1 113 ? -3.057 24.609 14.508 1 88.62 113 PRO A O 1
ATOM 929 N N . GLU A 1 114 ? -3.223 26.031 16.281 1 86.06 114 GLU A N 1
ATOM 930 C CA . GLU A 1 114 ? -1.934 26.672 16.031 1 86.06 114 GLU A CA 1
ATOM 931 C C . GLU A 1 114 ? -0.837 26.062 16.891 1 86.06 114 GLU A C 1
ATOM 933 O O . GLU A 1 114 ? 0.351 26.25 16.625 1 86.06 114 GLU A O 1
ATOM 938 N N . LYS A 1 115 ? -1.327 25.453 17.953 1 90.44 115 LYS A N 1
ATOM 939 C CA . LYS A 1 115 ? -0.433 24.703 18.828 1 90.44 115 LYS A CA 1
ATOM 940 C C . LYS A 1 115 ? -0.812 23.219 18.859 1 90.44 115 LYS A C 1
ATOM 942 O O . LYS A 1 115 ? -1.995 22.875 18.875 1 90.44 115 LYS A O 1
ATOM 947 N N . PHE A 1 116 ? 0.27 22.5 18.953 1 93.31 116 PHE A N 1
ATOM 948 C CA . PHE A 1 116 ? 0.017 21.062 18.844 1 93.31 116 PHE A CA 1
ATOM 949 C C . PHE A 1 116 ? 0.562 20.328 20.062 1 93.31 116 PHE A C 1
ATOM 951 O O . PHE A 1 116 ? 1.655 20.641 20.547 1 93.31 116 PHE A O 1
ATOM 958 N N . GLU A 1 117 ? -0.242 19.359 20.5 1 89.31 117 GLU A N 1
ATOM 959 C CA . GLU A 1 117 ? 0.239 18.469 21.547 1 89.31 117 GLU A CA 1
ATOM 960 C C . GLU A 1 117 ? 1.272 17.484 20.984 1 89.31 117 GLU A C 1
ATOM 962 O O . GLU A 1 117 ? 1.398 17.328 19.781 1 89.31 117 GLU A O 1
ATOM 967 N N . ASP A 1 118 ? 1.986 16.812 21.844 1 89.5 118 ASP A N 1
ATOM 968 C CA . ASP A 1 118 ? 3.109 15.938 21.5 1 89.5 118 ASP A CA 1
ATOM 969 C C . ASP A 1 118 ? 2.664 14.797 20.594 1 89.5 118 ASP A C 1
ATOM 971 O O . ASP A 1 118 ? 3.432 14.336 19.75 1 89.5 118 ASP A O 1
ATOM 975 N N . LYS A 1 119 ? 1.462 14.359 20.719 1 89.94 119 LYS A N 1
ATOM 976 C CA . LYS A 1 119 ? 1.024 13.211 19.922 1 89.94 119 LYS A CA 1
ATOM 977 C C . LYS A 1 119 ? -0.114 13.602 18.984 1 89.94 119 LYS A C 1
ATOM 979 O O . LYS A 1 119 ? -1.005 12.797 18.703 1 89.94 119 LYS A O 1
ATOM 984 N N . PHE A 1 120 ? 0.036 14.758 18.484 1 92.94 120 PHE A N 1
ATOM 985 C CA . PHE A 1 120 ? -1.02 15.258 17.625 1 92.94 120 PHE A CA 1
ATOM 986 C C . PHE A 1 120 ? -1.034 14.508 16.297 1 92.94 120 PHE A C 1
ATOM 988 O O . PHE A 1 120 ? 0.021 14.211 15.727 1 92.94 120 PHE A O 1
ATOM 995 N N . SER A 1 121 ? -2.219 14.188 15.789 1 93.25 121 SER A N 1
ATOM 996 C CA . SER A 1 121 ? -2.469 13.555 14.5 1 93.25 121 SER A CA 1
ATOM 997 C C . SER A 1 121 ? -3.537 14.305 13.711 1 93.25 121 SER A C 1
ATOM 999 O O . SER A 1 121 ? -4.668 14.461 14.18 1 93.25 121 SER A O 1
ATOM 1001 N N . PHE A 1 122 ? -3.174 14.711 12.539 1 94.81 122 PHE A N 1
ATOM 1002 C CA . PHE A 1 122 ? -4.145 15.406 11.703 1 94.81 122 PHE A CA 1
ATOM 1003 C C . PHE A 1 122 ? -5.332 14.508 11.383 1 94.81 122 PHE A C 1
ATOM 1005 O O . PHE A 1 122 ? -6.48 14.961 11.398 1 94.81 122 PHE A O 1
ATOM 1012 N N . THR A 1 123 ? -5.051 13.234 11.062 1 92.12 123 THR A N 1
ATOM 1013 C CA . THR A 1 123 ? -6.105 12.266 10.781 1 92.12 123 THR A CA 1
ATOM 1014 C C . THR A 1 123 ? -7.059 12.148 11.961 1 92.12 123 THR A C 1
ATOM 1016 O O . THR A 1 123 ? -8.273 12.258 11.797 1 92.12 123 THR A O 1
ATOM 1019 N N . ASN A 1 124 ? -6.508 11.969 13.125 1 86.56 124 ASN A N 1
ATOM 1020 C CA . ASN A 1 124 ? -7.328 11.844 14.32 1 86.56 124 ASN A CA 1
ATOM 1021 C C . ASN A 1 124 ? -8.109 13.125 14.609 1 86.56 124 ASN A C 1
ATOM 1023 O O . ASN A 1 124 ? -9.227 13.078 15.109 1 86.56 124 ASN A O 1
ATOM 1027 N N . PHE A 1 125 ? -7.5 14.258 14.359 1 89.19 125 PHE A N 1
ATOM 1028 C CA . PHE A 1 125 ? -8.172 15.547 14.531 1 89.19 125 PHE A CA 1
ATOM 1029 C C . PHE A 1 125 ? -9.484 15.578 13.75 1 89.19 125 PHE A C 1
ATOM 1031 O O . PHE A 1 125 ? -10.531 15.93 14.305 1 89.19 125 PHE A O 1
ATOM 1038 N N . PHE A 1 126 ? -9.445 15.141 12.508 1 89.5 126 PHE A N 1
ATOM 1039 C CA . PHE A 1 126 ? -10.641 15.141 11.672 1 89.5 126 PHE A CA 1
ATOM 1040 C C . PHE A 1 126 ? -11.664 14.148 12.203 1 89.5 126 PHE A C 1
ATOM 1042 O O . PHE A 1 126 ? -12.852 14.469 12.297 1 89.5 126 PHE A O 1
ATOM 1049 N N . LEU A 1 127 ? -11.133 13.008 12.531 1 80.88 127 LEU A N 1
ATOM 1050 C CA . LEU A 1 127 ? -12.039 11.961 13.016 1 80.88 127 LEU A CA 1
ATOM 1051 C C . LEU A 1 127 ? -12.75 12.406 14.281 1 80.88 127 LEU A C 1
ATOM 1053 O O . LEU A 1 127 ? -13.961 12.211 14.422 1 80.88 127 LEU A O 1
ATOM 1057 N N . GLU A 1 128 ? -12.031 13.016 15.164 1 83.19 128 GLU A N 1
ATOM 1058 C CA . GLU A 1 128 ? -12.57 13.453 16.453 1 83.19 128 GLU A CA 1
ATOM 1059 C C . GLU A 1 128 ? -13.586 14.578 16.266 1 83.19 128 GLU A C 1
ATOM 1061 O O . GLU A 1 128 ? -14.508 14.727 17.062 1 83.19 128 GLU A O 1
ATOM 1066 N N . LYS A 1 129 ? -13.406 15.352 15.266 1 86.06 129 LYS A N 1
ATOM 1067 C CA . LYS A 1 129 ? -14.312 16.453 14.984 1 86.06 129 LYS A CA 1
ATOM 1068 C C . LYS A 1 129 ? -15.523 15.992 14.18 1 86.06 129 LYS A C 1
ATOM 1070 O O . LYS A 1 129 ? -16.375 16.797 13.805 1 86.06 129 LYS A O 1
ATOM 1075 N N . GLY A 1 130 ? -15.5 14.727 13.82 1 81 130 GLY A N 1
ATOM 1076 C CA . GLY A 1 130 ? -16.609 14.164 13.07 1 81 130 GLY A CA 1
ATOM 1077 C C . GLY A 1 130 ? -16.531 14.453 11.586 1 81 130 GLY A C 1
ATOM 1078 O O . GLY A 1 130 ? -17.562 14.445 10.891 1 81 130 GLY A O 1
ATOM 1079 N N . ILE A 1 131 ? -15.453 14.922 11.234 1 82.88 131 ILE A N 1
ATOM 1080 C CA . ILE A 1 131 ? -15.258 15.164 9.805 1 82.88 131 ILE A CA 1
ATOM 1081 C C . ILE A 1 131 ? -14.898 13.859 9.109 1 82.88 131 ILE A C 1
ATOM 1083 O O . ILE A 1 131 ? -13.914 13.203 9.469 1 82.88 131 ILE A O 1
ATOM 1087 N N . ASP A 1 132 ? -15.578 13.531 8.078 1 76.31 132 ASP A N 1
ATOM 1088 C CA . ASP A 1 132 ? -15.422 12.25 7.395 1 76.31 132 ASP A CA 1
ATOM 1089 C C . ASP A 1 132 ? -14.156 12.242 6.531 1 76.31 132 ASP A C 1
ATOM 1091 O O . ASP A 1 132 ? -13.883 13.211 5.82 1 76.31 132 ASP A O 1
ATOM 1095 N N . LEU A 1 133 ? -13.453 11.273 6.688 1 82.62 133 LEU A N 1
ATOM 1096 C CA . LEU A 1 133 ? -12.398 10.922 5.742 1 82.62 133 LEU A CA 1
ATOM 1097 C C . LEU A 1 133 ? -12.883 9.867 4.75 1 82.62 133 LEU A C 1
ATOM 1099 O O . LEU A 1 133 ? -12.906 8.68 5.066 1 82.62 133 LEU A O 1
ATOM 1103 N N . LYS A 1 134 ? -13.258 10.227 3.645 1 73.62 134 LYS A N 1
ATOM 1104 C CA . LYS A 1 134 ? -14.031 9.383 2.742 1 73.62 134 LYS A CA 1
ATOM 1105 C C . LYS A 1 134 ? -13.125 8.422 1.974 1 73.62 134 LYS A C 1
ATOM 1107 O O . LYS A 1 134 ? -13.461 7.254 1.788 1 73.62 134 LYS A O 1
ATOM 1112 N N . ASN A 1 135 ? -12.109 8.992 1.467 1 77.88 135 ASN A N 1
ATOM 1113 C CA . ASN A 1 135 ? -11.211 8.227 0.602 1 77.88 135 ASN A CA 1
ATOM 1114 C C . ASN A 1 135 ? -9.766 8.695 0.735 1 77.88 135 ASN A C 1
ATOM 1116 O O . ASN A 1 135 ? -9.492 9.891 0.701 1 77.88 135 ASN A O 1
ATOM 1120 N N . THR A 1 136 ? -8.977 7.691 0.945 1 85.12 136 THR A N 1
ATOM 1121 C CA . THR A 1 136 ? -7.551 8.016 0.979 1 85.12 136 THR A CA 1
ATOM 1122 C C . THR A 1 136 ? -6.797 7.254 -0.107 1 85.12 136 THR A C 1
ATOM 1124 O O . THR A 1 136 ? -6.996 6.047 -0.277 1 85.12 136 THR A O 1
ATOM 1127 N N . ILE A 1 137 ? -5.996 7.961 -0.804 1 85.31 137 ILE A N 1
ATOM 1128 C CA . ILE A 1 137 ? -5.145 7.375 -1.836 1 85.31 137 ILE A CA 1
ATOM 1129 C C . ILE A 1 137 ? -3.686 7.422 -1.388 1 85.31 137 ILE A C 1
ATOM 1131 O O . ILE A 1 137 ? -3.232 8.422 -0.829 1 85.31 137 ILE A O 1
ATOM 1135 N N . TYR A 1 138 ? -2.992 6.301 -1.68 1 89.56 138 TYR A N 1
ATOM 1136 C CA . TYR A 1 138 ? -1.562 6.223 -1.402 1 89.56 138 TYR A CA 1
ATOM 1137 C C . TYR A 1 138 ? -0.772 5.977 -2.682 1 89.56 138 TYR A C 1
ATOM 1139 O O . TYR A 1 138 ? -1.199 5.203 -3.545 1 89.56 138 TYR A O 1
ATOM 1147 N N . LYS A 1 139 ? 0.336 6.66 -2.764 1 91.19 139 LYS A N 1
ATOM 1148 C CA . LYS A 1 139 ? 1.338 6.398 -3.791 1 91.19 139 LYS A CA 1
ATOM 1149 C C . LYS A 1 139 ? 2.736 6.305 -3.188 1 91.19 139 LYS A C 1
ATOM 1151 O O . LYS A 1 139 ? 3.154 7.191 -2.441 1 91.19 139 LYS A O 1
ATOM 1156 N N . LEU A 1 140 ? 3.371 5.184 -3.449 1 94.69 140 LEU A N 1
ATOM 1157 C CA . LEU A 1 140 ? 4.73 4.984 -2.961 1 94.69 140 LEU A CA 1
ATOM 1158 C C . LEU A 1 140 ? 5.715 4.871 -4.121 1 94.69 140 LEU A C 1
ATOM 1160 O O . LEU A 1 140 ? 5.453 4.164 -5.098 1 94.69 140 LEU A O 1
ATOM 1164 N N . GLN A 1 141 ? 6.789 5.562 -4.004 1 94.88 141 GLN A N 1
ATOM 1165 C CA . GLN A 1 141 ? 7.863 5.469 -4.992 1 94.88 141 GLN A CA 1
ATOM 1166 C C . GLN A 1 141 ? 9.211 5.844 -4.375 1 94.88 141 GLN A C 1
ATOM 1168 O O . GLN A 1 141 ? 9.258 6.551 -3.367 1 94.88 141 GLN A O 1
ATOM 1173 N N . TYR A 1 142 ? 10.273 5.352 -4.941 1 95.75 142 TYR A N 1
ATOM 1174 C CA . TYR A 1 142 ? 11.594 5.785 -4.508 1 95.75 142 TYR A CA 1
ATOM 1175 C C . TYR A 1 142 ? 11.914 7.176 -5.043 1 95.75 142 TYR A C 1
ATOM 1177 O O . TYR A 1 142 ? 11.594 7.496 -6.188 1 95.75 142 TYR A O 1
ATOM 1185 N N . GLU A 1 143 ? 12.516 7.98 -4.23 1 95.56 143 GLU A N 1
ATOM 1186 C CA . GLU A 1 143 ? 13.023 9.289 -4.629 1 95.56 143 GLU A CA 1
ATOM 1187 C C . GLU A 1 143 ? 14.359 9.586 -3.959 1 95.56 143 GLU A C 1
ATOM 1189 O O . GLU A 1 143 ? 14.695 8.984 -2.936 1 95.56 143 GLU A O 1
ATOM 1194 N N . LYS A 1 144 ? 15.117 10.43 -4.641 1 95.12 144 LYS A N 1
ATOM 1195 C CA . LYS A 1 144 ? 16.344 10.922 -4.008 1 95.12 144 LYS A CA 1
ATOM 1196 C C . LYS A 1 144 ? 16.016 11.898 -2.879 1 95.12 144 LYS A C 1
ATOM 1198 O O . LYS A 1 144 ? 15.508 12.992 -3.121 1 95.12 144 LYS A O 1
ATOM 1203 N N . VAL A 1 145 ? 16.266 11.5 -1.626 1 95.19 145 VAL A N 1
ATOM 1204 C CA . VAL A 1 145 ? 15.875 12.328 -0.489 1 95.19 145 VAL A CA 1
ATOM 1205 C C . VAL A 1 145 ? 17.109 12.633 0.369 1 95.19 145 VAL A C 1
ATOM 1207 O O . VAL A 1 145 ? 17.094 13.562 1.179 1 95.19 145 VAL A O 1
ATOM 1210 N N . ASN A 1 146 ? 18.172 11.82 0.292 1 95.25 146 ASN A N 1
ATOM 1211 C CA . ASN A 1 146 ? 19.406 11.992 1.047 1 95.25 146 ASN A CA 1
ATOM 1212 C C . ASN A 1 146 ? 19.141 12.141 2.541 1 95.25 146 ASN A C 1
ATOM 1214 O O . ASN A 1 146 ? 19.609 13.094 3.168 1 95.25 146 ASN A O 1
ATOM 1218 N N . LEU A 1 147 ? 18.438 11.234 3.129 1 96.19 147 LEU A N 1
ATOM 1219 C CA . LEU A 1 147 ? 18.094 11.227 4.543 1 96.19 147 LEU A CA 1
ATOM 1220 C C . LEU A 1 147 ? 18.609 9.961 5.223 1 96.19 147 LEU A C 1
ATOM 1222 O O . LEU A 1 147 ? 18.562 8.875 4.637 1 96.19 147 LEU A O 1
ATOM 1226 N N . TRP A 1 148 ? 19.156 10.102 6.477 1 95.62 148 TRP A N 1
ATOM 1227 C CA . TRP A 1 148 ? 19.609 8.992 7.309 1 95.62 148 TRP A CA 1
ATOM 1228 C C . TRP A 1 148 ? 20.641 8.141 6.582 1 95.62 148 TRP A C 1
ATOM 1230 O O . TRP A 1 148 ? 20.578 6.914 6.598 1 95.62 148 TRP A O 1
ATOM 1240 N N . ASN A 1 149 ? 21.422 8.719 5.824 1 92.88 149 ASN A N 1
ATOM 1241 C CA . ASN A 1 149 ? 22.547 8.125 5.109 1 92.88 149 ASN A CA 1
ATOM 1242 C C . ASN A 1 149 ? 22.078 7.27 3.936 1 92.88 149 ASN A C 1
ATOM 1244 O O . ASN A 1 149 ? 22.734 6.289 3.576 1 92.88 149 ASN A O 1
ATOM 1248 N N . HIS A 1 150 ? 20.891 7.559 3.465 1 92.31 150 HIS A N 1
ATOM 1249 C CA . HIS A 1 150 ? 20.375 6.93 2.254 1 92.31 150 HIS A CA 1
ATOM 1250 C C . HIS A 1 150 ? 20.078 7.969 1.175 1 92.31 150 HIS A C 1
ATOM 1252 O O . HIS A 1 150 ? 19.422 8.977 1.439 1 92.31 150 HIS A O 1
ATOM 1258 N N . GLU A 1 151 ? 20.641 7.684 0.073 1 92 151 GLU A N 1
ATOM 1259 C CA . GLU A 1 151 ? 20.375 8.594 -1.041 1 92 151 GLU A CA 1
ATOM 1260 C C . GLU A 1 151 ? 18.938 8.477 -1.527 1 92 151 GLU A C 1
ATOM 1262 O O . GLU A 1 151 ? 18.281 9.492 -1.771 1 92 151 GLU A O 1
ATOM 1267 N N . TYR A 1 152 ? 18.422 7.242 -1.65 1 93 152 TYR A N 1
ATOM 1268 C CA . TYR A 1 152 ? 17.062 6.973 -2.109 1 93 152 TYR A CA 1
ATOM 1269 C C . TYR A 1 152 ? 16.25 6.273 -1.024 1 93 152 TYR A C 1
ATOM 1271 O O . TYR A 1 152 ? 16.75 5.375 -0.345 1 93 152 TYR A O 1
ATOM 1279 N N . LEU A 1 153 ? 15.102 6.773 -0.813 1 95.94 153 LEU A N 1
ATOM 1280 C CA . LEU A 1 153 ? 14.133 6.129 0.066 1 95.94 153 LEU A CA 1
ATOM 1281 C C . LEU A 1 153 ? 12.734 6.16 -0.544 1 95.94 153 LEU A C 1
ATOM 1283 O O . LEU A 1 153 ? 12.484 6.91 -1.49 1 95.94 153 LEU A O 1
ATOM 1287 N N . VAL A 1 154 ? 11.922 5.297 -0.056 1 97.12 154 VAL A N 1
ATOM 1288 C CA . VAL A 1 154 ? 10.523 5.336 -0.474 1 97.12 154 VAL A CA 1
ATOM 1289 C C . VAL A 1 154 ? 9.844 6.582 0.099 1 97.12 154 VAL A C 1
ATOM 1291 O O . VAL A 1 154 ? 9.945 6.855 1.297 1 97.12 154 VAL A O 1
ATOM 1294 N N . VAL A 1 155 ? 9.273 7.301 -0.761 1 98.12 155 VAL A N 1
ATOM 1295 C CA . VAL A 1 155 ? 8.398 8.406 -0.381 1 98.12 155 VAL A CA 1
ATOM 1296 C C . VAL A 1 155 ? 6.938 7.969 -0.488 1 98.12 155 VAL A C 1
ATOM 1298 O O . VAL A 1 155 ? 6.527 7.402 -1.504 1 98.12 155 VAL A O 1
ATOM 1301 N N . VAL A 1 156 ? 6.242 8.211 0.556 1 97.44 156 VAL A N 1
ATOM 1302 C CA . VAL A 1 156 ? 4.828 7.859 0.602 1 97.44 156 VAL A CA 1
ATOM 1303 C C . VAL A 1 156 ? 3.979 9.117 0.455 1 97.44 156 VAL A C 1
ATOM 1305 O O . VAL A 1 156 ? 4.02 10.008 1.31 1 97.44 156 VAL A O 1
ATOM 1308 N N . TYR A 1 157 ? 3.24 9.164 -0.607 1 96.5 157 TYR A N 1
ATOM 1309 C CA . TYR A 1 157 ? 2.246 10.211 -0.8 1 96.5 157 TYR A CA 1
ATOM 1310 C C . TYR A 1 157 ? 0.854 9.711 -0.424 1 96.5 157 TYR A C 1
ATOM 1312 O O . TYR A 1 157 ? 0.494 8.57 -0.714 1 96.5 157 TYR A O 1
ATOM 1320 N N . SER A 1 158 ? 0.197 10.547 0.205 1 95.69 158 SER A N 1
ATOM 1321 C CA . SER A 1 158 ? -1.195 10.234 0.504 1 95.69 158 SER A CA 1
ATOM 1322 C C . SER A 1 158 ? -2.082 11.469 0.388 1 95.69 158 SER A C 1
ATOM 1324 O O . SER A 1 158 ? -1.645 12.578 0.676 1 95.69 158 SER A O 1
ATOM 1326 N N . TRP A 1 159 ? -3.248 11.281 -0.04 1 93 159 TRP A N 1
ATOM 1327 C CA . TRP A 1 159 ? -4.219 12.367 0.039 1 93 159 TRP A CA 1
ATOM 1328 C C . TRP A 1 159 ? -5.625 11.82 0.281 1 93 159 TRP A C 1
ATOM 1330 O O . TRP A 1 159 ? -5.984 10.758 -0.234 1 93 159 TRP A O 1
ATOM 1340 N N . THR A 1 160 ? -6.34 12.562 1.052 1 91.5 160 THR A N 1
ATOM 1341 C CA . THR A 1 160 ? -7.645 12.148 1.56 1 91.5 160 THR A CA 1
ATOM 1342 C C . THR A 1 160 ? -8.727 13.148 1.152 1 91.5 160 THR A C 1
ATOM 1344 O O . THR A 1 160 ? -8.508 14.359 1.206 1 91.5 160 THR A O 1
ATOM 1347 N N . TYR A 1 161 ? -9.852 12.539 0.824 1 86.06 161 TYR A N 1
ATOM 1348 C CA . TYR A 1 161 ? -10.992 13.359 0.407 1 86.06 161 TYR A CA 1
ATOM 1349 C C . TYR A 1 161 ? -12.055 13.406 1.498 1 86.06 161 TYR A C 1
ATOM 1351 O O . TYR A 1 161 ? -12.25 12.438 2.23 1 86.06 161 TYR A O 1
ATOM 1359 N N . ASP A 1 162 ? -12.641 14.594 1.599 1 83.81 162 ASP A N 1
ATOM 1360 C CA . ASP A 1 162 ? -13.953 14.656 2.24 1 83.81 162 ASP A CA 1
ATOM 1361 C C . ASP A 1 162 ? -15.07 14.633 1.205 1 83.81 162 ASP A C 1
ATOM 1363 O O . ASP A 1 162 ? -14.906 14.086 0.115 1 83.81 162 ASP A O 1
ATOM 1367 N N . ASP A 1 163 ? -16.25 15.164 1.56 1 76.38 163 ASP A N 1
ATOM 1368 C CA . ASP A 1 163 ? -17.406 15.117 0.663 1 76.38 163 ASP A CA 1
ATOM 1369 C C . ASP A 1 163 ? -17.234 16.109 -0.494 1 76.38 163 ASP A C 1
ATOM 1371 O O . ASP A 1 163 ? -17.922 15.992 -1.516 1 76.38 163 ASP A O 1
ATOM 1375 N N . GLU A 1 164 ? -16.375 16.969 -0.34 1 82.62 164 GLU A N 1
ATOM 1376 C CA . GLU A 1 164 ? -16.297 18.062 -1.313 1 82.62 164 GLU A CA 1
ATOM 1377 C C . GLU A 1 164 ? -15 18.016 -2.105 1 82.62 164 GLU A C 1
ATOM 1379 O O . GLU A 1 164 ? -14.977 18.344 -3.293 1 82.62 164 GLU A O 1
ATOM 1384 N N . GLY A 1 165 ? -14 17.625 -1.504 1 87.31 165 GLY A N 1
ATOM 1385 C CA . GLY A 1 165 ? -12.688 17.625 -2.127 1 87.31 165 GLY A CA 1
ATOM 1386 C C . GLY A 1 165 ? -11.586 17.141 -1.204 1 87.31 165 GLY A C 1
ATOM 1387 O O . GLY A 1 165 ? -11.859 16.469 -0.209 1 87.31 165 GLY A O 1
ATOM 1388 N N . ILE A 1 166 ? -10.391 17.5 -1.668 1 92.56 166 ILE A N 1
ATOM 1389 C CA . ILE A 1 166 ? -9.242 17.062 -0.877 1 92.56 166 ILE A CA 1
ATOM 1390 C C . ILE A 1 166 ? -9.172 17.859 0.419 1 92.56 166 ILE A C 1
ATOM 1392 O O . ILE A 1 166 ? -9.227 19.094 0.398 1 92.56 166 ILE A O 1
ATOM 1396 N N . GLN A 1 167 ? -9.047 17.156 1.502 1 94.38 167 GLN A N 1
ATOM 1397 C CA . GLN A 1 167 ? -8.992 17.812 2.803 1 94.38 167 GLN A CA 1
ATOM 1398 C C . GLN A 1 167 ? -7.586 17.75 3.391 1 94.38 167 GLN A C 1
ATOM 1400 O O . GLN A 1 167 ? -7.199 18.609 4.188 1 94.38 167 GLN A O 1
ATOM 1405 N N . LEU A 1 168 ? -6.828 16.688 3.064 1 96.25 168 LEU A N 1
ATOM 1406 C CA . LEU A 1 168 ? -5.484 16.453 3.582 1 96.25 168 LEU A CA 1
ATOM 1407 C C . LEU A 1 168 ? -4.605 15.789 2.525 1 96.25 168 LEU A C 1
ATOM 1409 O O . LEU A 1 168 ? -5.035 14.852 1.85 1 96.25 168 LEU A O 1
ATOM 1413 N N . ALA A 1 169 ? -3.475 16.266 2.293 1 97.19 169 ALA A N 1
ATOM 1414 C CA . ALA A 1 169 ? -2.434 15.641 1.483 1 97.19 169 ALA A CA 1
ATOM 1415 C C . ALA A 1 169 ? -1.1 15.617 2.225 1 97.19 169 ALA A C 1
ATOM 1417 O O . ALA A 1 169 ? -0.717 16.609 2.854 1 97.19 169 ALA A O 1
ATOM 1418 N N . SER A 1 170 ? -0.454 14.477 2.166 1 98.06 170 SER A N 1
ATOM 1419 C CA . SER A 1 170 ? 0.775 14.352 2.943 1 98.06 170 SER A CA 1
ATOM 1420 C C . SER A 1 170 ? 1.859 13.625 2.154 1 98.06 170 SER A C 1
ATOM 1422 O O . SER A 1 170 ? 1.558 12.805 1.289 1 98.06 170 SER A O 1
ATOM 1424 N N . LYS A 1 171 ? 3.01 14.047 2.391 1 98.25 171 LYS A N 1
ATOM 1425 C CA . LYS A 1 171 ? 4.23 13.383 1.946 1 98.25 171 LYS A CA 1
ATOM 1426 C C . LYS A 1 171 ? 5.047 12.875 3.135 1 98.25 171 LYS A C 1
ATOM 1428 O O . LYS A 1 171 ? 5.414 13.656 4.016 1 98.25 171 LYS A O 1
ATOM 1433 N N . TYR A 1 172 ? 5.352 11.523 3.141 1 98.19 172 TYR A N 1
ATOM 1434 C CA . TYR A 1 172 ? 6.082 10.93 4.254 1 98.19 172 TYR A CA 1
ATOM 1435 C C . TYR A 1 172 ? 7.387 10.305 3.775 1 98.19 172 TYR A C 1
ATOM 1437 O O . TYR A 1 172 ? 7.434 9.688 2.705 1 98.19 172 TYR A O 1
ATOM 1445 N N . ILE A 1 173 ? 8.391 10.461 4.57 1 98.31 173 ILE A N 1
ATOM 1446 C CA . ILE A 1 173 ? 9.609 9.664 4.465 1 98.31 173 ILE A CA 1
ATOM 1447 C C . ILE A 1 173 ? 9.906 9 5.809 1 98.31 173 ILE A C 1
ATOM 1449 O O . ILE A 1 173 ? 9.922 9.656 6.848 1 98.31 173 ILE A O 1
ATOM 1453 N N . VAL A 1 174 ? 10.086 7.719 5.777 1 98 174 VAL A N 1
ATOM 1454 C CA . VAL A 1 174 ? 10.266 6.934 6.992 1 98 174 VAL A CA 1
ATOM 1455 C C . VAL A 1 174 ? 11.664 6.328 7.02 1 98 174 VAL A C 1
ATOM 1457 O O . VAL A 1 174 ? 12.148 5.828 6.004 1 98 174 VAL A O 1
ATOM 1460 N N . LYS A 1 175 ? 12.281 6.43 8.125 1 97.12 175 LYS A N 1
ATOM 1461 C CA . LYS A 1 175 ? 13.539 5.715 8.312 1 97.12 175 LYS A CA 1
ATOM 1462 C C . LYS A 1 175 ? 13.375 4.223 8.031 1 97.12 175 LYS A C 1
ATOM 1464 O O . LYS A 1 175 ? 12.438 3.596 8.531 1 97.12 175 LYS A O 1
ATOM 1469 N N . PRO A 1 176 ? 14.281 3.67 7.242 1 95.81 176 PRO A N 1
ATOM 1470 C CA . PRO A 1 176 ? 14.086 2.314 6.719 1 95.81 176 PRO A CA 1
ATOM 1471 C C . PRO A 1 176 ? 13.828 1.289 7.82 1 95.81 176 PRO A C 1
ATOM 1473 O O . PRO A 1 176 ? 12.961 0.429 7.676 1 95.81 176 PRO A O 1
ATOM 1476 N N . GLU A 1 177 ? 14.484 1.403 8.938 1 94.19 177 GLU A N 1
ATOM 1477 C CA . GLU A 1 177 ? 14.383 0.427 10.023 1 94.19 177 GLU A CA 1
ATOM 1478 C C . GLU A 1 177 ? 12.969 0.376 10.594 1 94.19 177 GLU A C 1
ATOM 1480 O O . GLU A 1 177 ? 12.562 -0.627 11.188 1 94.19 177 GLU A O 1
ATOM 1485 N N . TYR A 1 178 ? 12.203 1.439 10.328 1 94.5 178 TYR A N 1
ATOM 1486 C CA . TYR A 1 178 ? 10.906 1.544 10.977 1 94.5 178 TYR A CA 1
ATOM 1487 C C . TYR A 1 178 ? 9.781 1.521 9.953 1 94.5 178 TYR A C 1
ATOM 1489 O O . TYR A 1 178 ? 8.602 1.494 10.312 1 94.5 178 TYR A O 1
ATOM 1497 N N . PHE A 1 179 ? 10.18 1.489 8.781 1 95 179 PHE A N 1
ATOM 1498 C CA . PHE A 1 179 ? 9.18 1.565 7.727 1 95 179 PHE A CA 1
ATOM 1499 C C . PHE A 1 179 ? 8.32 0.305 7.699 1 95 179 PHE A C 1
ATOM 1501 O O . PHE A 1 179 ? 8.844 -0.801 7.539 1 95 179 PHE A O 1
ATOM 1508 N N . SER A 1 180 ? 7.09 0.48 7.816 1 89.31 180 SER A N 1
ATOM 1509 C CA . SER A 1 180 ? 6.09 -0.574 7.691 1 89.31 180 SER A CA 1
ATOM 1510 C C . SER A 1 180 ? 4.805 -0.046 7.059 1 89.31 180 SER A C 1
ATOM 1512 O O . SER A 1 180 ? 4.227 0.93 7.539 1 89.31 180 SER A O 1
ATOM 1514 N N . PHE A 1 181 ? 4.461 -0.657 6 1 89.62 181 PHE A N 1
ATOM 1515 C CA . PHE A 1 181 ? 3.219 -0.322 5.312 1 89.62 181 PHE A CA 1
ATOM 1516 C C . PHE A 1 181 ? 2.383 -1.572 5.062 1 89.62 181 PHE A C 1
ATOM 1518 O O . PHE A 1 181 ? 2.887 -2.564 4.531 1 89.62 181 PHE A O 1
ATOM 1525 N N . SER A 1 182 ? 1.183 -1.523 5.52 1 82.5 182 SER A N 1
ATOM 1526 C CA . SER A 1 182 ? 0.267 -2.646 5.344 1 82.5 182 SER A CA 1
ATOM 1527 C C . SER A 1 182 ? -1.058 -2.193 4.742 1 82.5 182 SER A C 1
ATOM 1529 O O . SER A 1 182 ? -1.577 -1.133 5.098 1 82.5 182 SER A O 1
ATOM 1531 N N . HIS A 1 183 ? -1.474 -3.035 3.811 1 79.88 183 HIS A N 1
ATOM 1532 C CA . HIS A 1 183 ? -2.75 -2.725 3.178 1 79.88 183 HIS A CA 1
ATOM 1533 C C . HIS A 1 183 ? -3.51 -3.996 2.812 1 79.88 183 HIS A C 1
ATOM 1535 O O . HIS A 1 183 ? -2.9 -5.031 2.545 1 79.88 183 HIS A O 1
ATOM 1541 N N . GLN A 1 184 ? -4.801 -3.83 2.912 1 73.31 184 GLN A N 1
ATOM 1542 C CA . GLN A 1 184 ? -5.695 -4.922 2.543 1 73.31 184 GLN A CA 1
ATOM 1543 C C . GLN A 1 184 ? -6.637 -4.504 1.416 1 73.31 184 GLN A C 1
ATOM 1545 O O . GLN A 1 184 ? -7.156 -3.387 1.414 1 73.31 184 GLN A O 1
ATOM 1550 N N . GLU A 1 185 ? -6.664 -5.395 0.305 1 69.31 185 GLU A N 1
ATOM 1551 C CA . GLU A 1 185 ? -7.559 -5.18 -0.829 1 69.31 185 GLU A CA 1
ATOM 1552 C C . GLU A 1 185 ? -8.609 -6.281 -0.916 1 69.31 185 GLU A C 1
ATOM 1554 O O . GLU A 1 185 ? -8.273 -7.465 -0.969 1 69.31 185 GLU A O 1
ATOM 1559 N N . LYS A 1 186 ? -9.914 -5.867 -0.853 1 62.78 186 LYS A N 1
ATOM 1560 C CA . LYS A 1 186 ? -11 -6.84 -0.944 1 62.78 186 LYS A CA 1
ATOM 1561 C C . LYS A 1 186 ? -11.688 -6.766 -2.305 1 62.78 186 LYS A C 1
ATOM 1563 O O . LYS 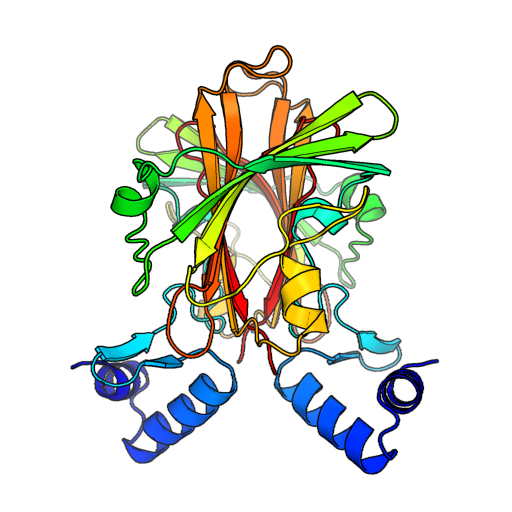A 1 186 ? -11.891 -5.68 -2.846 1 62.78 186 LYS A O 1
ATOM 1568 N N . SER A 1 187 ? -11.758 -8.039 -2.881 1 52.41 187 SER A N 1
ATOM 1569 C CA . SER A 1 187 ? -12.539 -8.086 -4.113 1 52.41 187 SER A CA 1
ATOM 1570 C C . SER A 1 187 ? -14.031 -8.062 -3.826 1 52.41 187 SER A C 1
ATOM 1572 O O . SER A 1 187 ? -14.492 -8.625 -2.828 1 52.41 187 SER A O 1
ATOM 1574 N N . LEU A 1 188 ? -14.805 -7.219 -4.457 1 46.41 188 LEU A N 1
ATOM 1575 C CA . LEU A 1 188 ? -16.25 -7.098 -4.281 1 46.41 188 LEU A CA 1
ATOM 1576 C C . LEU A 1 188 ? -16.969 -8.328 -4.828 1 46.41 188 LEU A C 1
ATOM 1578 O O . LEU A 1 188 ? -18.125 -8.57 -4.5 1 46.41 188 LEU A O 1
ATOM 1582 N N . PHE A 1 189 ? -16.266 -9.031 -5.629 1 44.69 189 PHE A N 1
ATOM 1583 C CA . PHE A 1 189 ? -17 -10.133 -6.227 1 44.69 189 PHE A CA 1
ATOM 1584 C C . PHE A 1 189 ? -16.375 -11.469 -5.844 1 44.69 189 PHE A C 1
ATOM 1586 O O . PHE A 1 189 ? -15.172 -11.562 -5.629 1 44.69 189 PHE A O 1
ATOM 1593 N N . MET B 1 1 ? -18.953 9.477 -22.281 1 27.48 1 MET B N 1
ATOM 1594 C CA . MET B 1 1 ? -18.938 9.344 -20.828 1 27.48 1 MET B CA 1
ATOM 1595 C C . MET B 1 1 ? -19.125 7.891 -20.422 1 27.48 1 MET B C 1
ATOM 1597 O O . MET B 1 1 ? -20.25 7.367 -20.484 1 27.48 1 MET B O 1
ATOM 1601 N N . PRO B 1 2 ? -18.375 7.047 -20.562 1 38.5 2 PRO B N 1
ATOM 1602 C CA . PRO B 1 2 ? -18.5 5.594 -20.688 1 38.5 2 PRO B CA 1
ATOM 1603 C C . PRO B 1 2 ? -18.969 4.922 -19.406 1 38.5 2 PRO B C 1
ATOM 1605 O O . PRO B 1 2 ? -18.734 3.727 -19.203 1 38.5 2 PRO B O 1
ATOM 1608 N N . SER B 1 3 ? -19.547 5.746 -18.328 1 41.25 3 SER B N 1
ATOM 1609 C CA . SER B 1 3 ? -19.656 5.336 -16.938 1 41.25 3 SER B CA 1
ATOM 1610 C C . SER B 1 3 ? -20.578 4.133 -16.781 1 41.25 3 SER B C 1
ATOM 1612 O O . SER B 1 3 ? -20.156 3.055 -16.375 1 41.25 3 SER B O 1
ATOM 1614 N N . GLU B 1 4 ? -21.781 4.367 -16.688 1 44.97 4 GLU B N 1
ATOM 1615 C CA . GLU B 1 4 ? -22.812 3.336 -16.703 1 44.97 4 GLU B CA 1
ATOM 1616 C C . GLU B 1 4 ? -22.766 2.521 -18 1 44.97 4 GLU B C 1
ATOM 1618 O O . GLU B 1 4 ? -22.906 1.297 -17.969 1 44.97 4 GLU B O 1
ATOM 1623 N N . ALA B 1 5 ? -22.484 3.188 -18.906 1 45.44 5 ALA B N 1
ATOM 1624 C CA . ALA B 1 5 ? -22.469 2.594 -20.234 1 45.44 5 ALA B CA 1
ATOM 1625 C C . ALA B 1 5 ? -21.281 1.637 -20.406 1 45.44 5 ALA B C 1
ATOM 1627 O O . ALA B 1 5 ? -21.406 0.576 -21.016 1 45.44 5 ALA B O 1
ATOM 1628 N N . PHE B 1 6 ? -20.219 2.035 -19.906 1 43.22 6 PHE B N 1
ATOM 1629 C CA . PHE B 1 6 ? -19.047 1.168 -19.984 1 43.22 6 PHE B CA 1
ATOM 1630 C C . PHE B 1 6 ? -19.312 -0.162 -19.297 1 43.22 6 PHE B C 1
ATOM 1632 O O . PHE B 1 6 ? -19.016 -1.225 -19.844 1 43.22 6 PHE B O 1
ATOM 1639 N N . LEU B 1 7 ? -19.844 -0.056 -18.016 1 45.62 7 LEU B N 1
ATOM 1640 C CA . LEU B 1 7 ? -20.172 -1.291 -17.312 1 45.62 7 LEU B CA 1
ATOM 1641 C C . LEU B 1 7 ? -21.172 -2.115 -18.109 1 45.62 7 LEU B C 1
ATOM 1643 O O . LEU B 1 7 ? -21.078 -3.344 -18.156 1 45.62 7 LEU B O 1
ATOM 1647 N N . MET B 1 8 ? -22.109 -1.35 -18.594 1 48.12 8 MET B N 1
ATOM 1648 C CA . MET B 1 8 ? -23.109 -2.033 -19.391 1 48.12 8 MET B CA 1
ATOM 1649 C C . MET B 1 8 ? -22.469 -2.807 -20.531 1 48.12 8 MET B C 1
ATOM 1651 O O . MET B 1 8 ? -22.844 -3.955 -20.797 1 48.12 8 MET B O 1
ATOM 1655 N N . GLN B 1 9 ? -21.656 -2.137 -21.141 1 46.62 9 GLN B N 1
ATOM 1656 C CA . GLN B 1 9 ? -21.031 -2.756 -22.312 1 46.62 9 GLN B CA 1
ATOM 1657 C C . GLN B 1 9 ? -20.047 -3.846 -21.891 1 46.62 9 GLN B C 1
ATOM 1659 O O . GLN B 1 9 ? -20.031 -4.93 -22.469 1 46.62 9 GLN B O 1
ATOM 1664 N N . LYS B 1 10 ? -19.375 -3.482 -20.938 1 44.34 10 LYS B N 1
ATOM 1665 C CA . LYS B 1 10 ? -18.312 -4.402 -20.562 1 44.34 10 LYS B CA 1
ATOM 1666 C C . LYS B 1 10 ? -18.875 -5.664 -19.922 1 44.34 10 LYS B C 1
ATOM 1668 O O . LYS B 1 10 ? -18.328 -6.758 -20.109 1 44.34 10 LYS B O 1
ATOM 1673 N N . PHE B 1 11 ? -19.875 -5.402 -19.203 1 46.38 11 PHE B N 1
ATOM 1674 C CA . PHE B 1 11 ? -20.375 -6.555 -18.469 1 46.38 11 PHE B CA 1
ATOM 1675 C C . PHE B 1 11 ? -21.719 -7.016 -19.047 1 46.38 11 PHE B C 1
ATOM 1677 O O . PHE B 1 11 ? -22.328 -7.953 -18.531 1 46.38 11 PHE B O 1
ATOM 1684 N N . SER B 1 12 ? -22.031 -6.418 -20.188 1 49.53 12 SER B N 1
ATOM 1685 C CA . SER B 1 12 ? -23.25 -6.773 -20.891 1 49.53 12 SER B CA 1
ATOM 1686 C C . SER B 1 12 ? -24.438 -6.848 -19.938 1 49.53 12 SER B C 1
ATOM 1688 O O . SER B 1 12 ? -25.156 -7.844 -19.906 1 49.53 12 SER B O 1
ATOM 1690 N N . ILE B 1 13 ? -24.484 -6.066 -19.078 1 49.72 13 ILE B N 1
ATOM 1691 C CA . ILE B 1 13 ? -25.609 -6.039 -18.156 1 49.72 13 ILE B CA 1
ATOM 1692 C C . ILE B 1 13 ? -26.547 -4.891 -18.531 1 49.72 13 ILE B C 1
ATOM 1694 O O . ILE B 1 13 ? -26.172 -3.979 -19.266 1 49.72 13 ILE B O 1
ATOM 1698 N N . SER B 1 14 ? -27.875 -5.098 -18.219 1 53.56 14 SER B N 1
ATOM 1699 C CA . SER B 1 14 ? -28.875 -4.074 -18.469 1 53.56 14 SER B CA 1
ATOM 1700 C C . SER B 1 14 ? -28.562 -2.789 -17.703 1 53.56 14 SER B C 1
ATOM 1702 O O . SER B 1 14 ? -27.766 -2.797 -16.766 1 53.56 14 SER B O 1
ATOM 1704 N N . ARG B 1 15 ? -29.094 -1.729 -18.203 1 52.72 15 ARG B N 1
ATOM 1705 C CA . ARG B 1 15 ? -28.938 -0.424 -17.562 1 52.72 15 ARG B CA 1
ATOM 1706 C C . ARG B 1 15 ? -29.328 -0.476 -16.094 1 52.72 15 ARG B C 1
ATOM 1708 O O . ARG B 1 15 ? -28.656 0.098 -15.242 1 52.72 15 ARG B O 1
ATOM 1715 N N . ILE B 1 16 ? -30.312 -1.095 -15.844 1 53.78 16 ILE B N 1
ATOM 1716 C CA . ILE B 1 16 ? -30.812 -1.217 -14.484 1 53.78 16 ILE B CA 1
ATOM 1717 C C . ILE B 1 16 ? -29.828 -2.025 -13.633 1 53.78 16 ILE B C 1
ATOM 1719 O O . ILE B 1 16 ? -29.562 -1.68 -12.484 1 53.78 16 ILE B O 1
ATOM 1723 N N . THR B 1 17 ? -29.297 -3.045 -14.133 1 50.03 17 THR B N 1
ATOM 1724 C CA . THR B 1 17 ? -28.281 -3.861 -13.461 1 50.03 17 THR B CA 1
ATOM 1725 C C . THR B 1 17 ? -27 -3.076 -13.281 1 50.03 17 THR B C 1
ATOM 1727 O O . THR B 1 17 ? -26.359 -3.166 -12.227 1 50.03 17 THR B O 1
ATOM 1730 N N . ALA B 1 18 ? -26.672 -2.379 -14.297 1 49.53 18 ALA B N 1
ATOM 1731 C CA . ALA B 1 18 ? -25.484 -1.533 -14.211 1 49.53 18 ALA B CA 1
ATOM 1732 C C . ALA B 1 18 ? -25.656 -0.457 -13.141 1 49.53 18 ALA B C 1
ATOM 1734 O O . ALA B 1 18 ? -24.734 -0.196 -12.359 1 49.53 18 ALA B O 1
ATOM 1735 N N . ILE B 1 19 ? -26.781 0.109 -13.148 1 52.47 19 ILE B N 1
ATOM 1736 C CA . ILE B 1 19 ? -27.109 1.113 -12.141 1 52.47 19 ILE B CA 1
ATOM 1737 C C . ILE B 1 19 ? -27.094 0.479 -10.75 1 52.47 19 ILE B 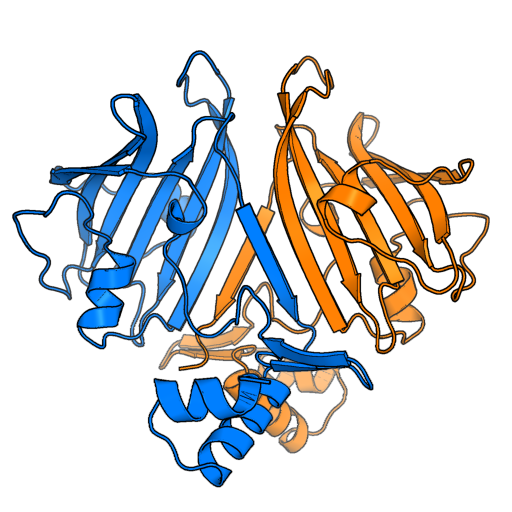C 1
ATOM 1739 O O . ILE B 1 19 ? -26.547 1.053 -9.805 1 52.47 19 ILE B O 1
ATOM 1743 N N . ASN B 1 20 ? -27.672 -0.64 -10.664 1 50 20 ASN B N 1
ATOM 1744 C CA . ASN B 1 20 ? -27.672 -1.343 -9.383 1 50 20 ASN B CA 1
ATOM 1745 C C . ASN B 1 20 ? -26.25 -1.745 -8.984 1 50 20 ASN B C 1
ATOM 1747 O O . ASN B 1 20 ? -25.891 -1.656 -7.805 1 50 20 ASN B O 1
ATOM 1751 N N . ALA B 1 21 ? -25.609 -2.209 -9.906 1 49.25 21 ALA B N 1
ATOM 1752 C CA . ALA B 1 21 ? -24.203 -2.514 -9.688 1 49.25 21 ALA B CA 1
ATOM 1753 C C . ALA B 1 21 ? -23.422 -1.26 -9.297 1 49.25 21 ALA B C 1
ATOM 1755 O O . ALA B 1 21 ? -22.609 -1.293 -8.375 1 49.25 21 ALA B O 1
ATOM 1756 N N . TYR B 1 22 ? -23.719 -0.222 -10.023 1 50.78 22 TYR B N 1
ATOM 1757 C CA . TYR B 1 22 ? -23.094 1.047 -9.672 1 50.78 22 TYR B CA 1
ATOM 1758 C C . TYR B 1 22 ? -23.484 1.475 -8.266 1 50.78 22 TYR B C 1
ATOM 1760 O O . TYR B 1 22 ? -22.656 1.968 -7.504 1 50.78 22 TYR B O 1
ATOM 1768 N N . LYS B 1 23 ? -24.766 1.37 -8.055 1 50.69 23 LYS B N 1
ATOM 1769 C CA . LYS B 1 23 ? -25.219 1.705 -6.711 1 50.69 23 LYS B CA 1
ATOM 1770 C C . LYS B 1 23 ? -24.531 0.833 -5.668 1 50.69 23 LYS B C 1
ATOM 1772 O O . LYS B 1 23 ? -24.141 1.32 -4.605 1 50.69 23 LYS B O 1
ATOM 1777 N N . LYS B 1 24 ? -24.484 -0.403 -6.051 1 46.69 24 LYS B N 1
ATOM 1778 C CA . LYS B 1 24 ? -23.734 -1.302 -5.172 1 46.69 24 LYS B CA 1
ATOM 1779 C C . LYS B 1 24 ? -22.266 -0.939 -5.141 1 46.69 24 LYS B C 1
ATOM 1781 O O . LYS B 1 24 ? -21.641 -0.946 -4.078 1 46.69 24 LYS B O 1
ATOM 1786 N N . LEU B 1 25 ? -21.828 -0.665 -6.348 1 47.66 25 LEU B N 1
ATOM 1787 C CA . LEU B 1 25 ? -20.438 -0.257 -6.438 1 47.66 25 LEU B CA 1
ATOM 1788 C C . LEU B 1 25 ? -20.219 1.076 -5.73 1 47.66 25 LEU B C 1
ATOM 1790 O O . LEU B 1 25 ? -19.188 1.277 -5.086 1 47.66 25 LEU B O 1
ATOM 1794 N N . GLU B 1 26 ? -21.172 1.949 -5.922 1 49.44 26 GLU B N 1
ATOM 1795 C CA . GLU B 1 26 ? -21.156 3.219 -5.199 1 49.44 26 GLU B CA 1
ATOM 1796 C C . GLU B 1 26 ? -21.219 2.996 -3.693 1 49.44 26 GLU B C 1
ATOM 1798 O O . GLU B 1 26 ? -20.531 3.666 -2.93 1 49.44 26 GLU B O 1
ATOM 1803 N N . SER B 1 27 ? -22.125 2.143 -3.438 1 45.44 27 SER B N 1
ATOM 1804 C CA . SER B 1 27 ? -22.312 1.865 -2.018 1 45.44 27 SER B CA 1
ATOM 1805 C C . SER B 1 27 ? -21.047 1.284 -1.396 1 45.44 27 SER B C 1
ATOM 1807 O O . SER B 1 27 ? -20.781 1.489 -0.209 1 45.44 27 SER B O 1
ATOM 1809 N N . ILE B 1 28 ? -20.391 0.606 -2.395 1 41.44 28 ILE B N 1
ATOM 1810 C CA . ILE B 1 28 ? -19.172 0.008 -1.853 1 41.44 28 ILE B CA 1
ATOM 1811 C C . ILE B 1 28 ? -17.969 0.885 -2.191 1 41.44 28 ILE B C 1
ATOM 1813 O O . ILE B 1 28 ? -16.828 0.496 -1.955 1 41.44 28 ILE B O 1
ATOM 1817 N N . GLY B 1 29 ? -18.172 1.981 -2.715 1 43.69 29 GLY B N 1
ATOM 1818 C CA . GLY B 1 29 ? -17.156 2.98 -2.967 1 43.69 29 GLY B CA 1
ATOM 1819 C C . GLY B 1 29 ? -16.375 2.727 -4.246 1 43.69 29 GLY B C 1
ATOM 1820 O O . GLY B 1 29 ? -15.297 3.295 -4.445 1 43.69 29 GLY B O 1
ATOM 1821 N N . ALA B 1 30 ? -16.828 1.801 -5.039 1 46.19 30 ALA B N 1
ATOM 1822 C CA . ALA B 1 30 ? -16.172 1.462 -6.297 1 46.19 30 ALA B CA 1
ATOM 1823 C C . ALA B 1 30 ? -16.406 2.551 -7.344 1 46.19 30 ALA B C 1
ATOM 1825 O O . ALA B 1 30 ? -15.57 2.75 -8.234 1 46.19 30 ALA B O 1
ATOM 1826 N N . VAL B 1 31 ? -17.5 3.129 -7.309 1 49.41 31 VAL B N 1
ATOM 1827 C CA . VAL B 1 31 ? -17.844 4.238 -8.188 1 49.41 31 VAL B CA 1
ATOM 1828 C C . VAL B 1 31 ? -18.297 5.434 -7.359 1 49.41 31 VAL B C 1
ATOM 1830 O O . VAL B 1 31 ? -18.938 5.266 -6.32 1 49.41 31 VAL B O 1
ATOM 1833 N N . TYR B 1 32 ? -17.531 6.52 -7.461 1 44.47 32 TYR B N 1
ATOM 1834 C CA . TYR B 1 32 ? -18.031 7.699 -6.766 1 44.47 32 TYR B CA 1
ATOM 1835 C C . TYR B 1 32 ? -18.516 8.758 -7.758 1 44.47 32 TYR B C 1
ATOM 1837 O O . TYR B 1 32 ? -18.016 8.82 -8.891 1 44.47 32 TYR B O 1
ATOM 1845 N N . ASN B 1 33 ? -19.75 9.234 -7.328 1 46.88 33 ASN B N 1
ATOM 1846 C CA . ASN B 1 33 ? -20.344 10.344 -8.078 1 46.88 33 ASN B CA 1
ATOM 1847 C C . ASN B 1 33 ? -19.906 11.688 -7.512 1 46.88 33 ASN B C 1
ATOM 1849 O O . ASN B 1 33 ? -19.953 11.898 -6.297 1 46.88 33 ASN B O 1
ATOM 1853 N N . ILE B 1 34 ? -19.016 12.344 -8.109 1 41.44 34 ILE B N 1
ATOM 1854 C CA . ILE B 1 34 ? -18.797 13.742 -7.746 1 41.44 34 ILE B CA 1
ATOM 1855 C C . ILE B 1 34 ? -19.812 14.625 -8.461 1 41.44 34 ILE B C 1
ATOM 1857 O O . ILE B 1 34 ? -19.922 14.578 -9.688 1 41.44 34 ILE B O 1
ATOM 1861 N N . SER B 1 35 ? -20.469 15.32 -7.629 1 46.88 35 SER B N 1
ATOM 1862 C CA . SER B 1 35 ? -21.406 16.297 -8.188 1 46.88 35 SER B CA 1
ATOM 1863 C C . SER B 1 35 ? -20.719 17.203 -9.203 1 46.88 35 SER B C 1
ATOM 1865 O O . SER B 1 35 ? -19.609 17.688 -8.961 1 46.88 35 SER B O 1
ATOM 1867 N N . LYS B 1 36 ? -21.328 17.297 -10.438 1 46.31 36 LYS B N 1
ATOM 1868 C CA . LYS B 1 36 ? -21.031 18.141 -11.594 1 46.31 36 LYS B CA 1
ATOM 1869 C C . LYS B 1 36 ? -19.828 17.609 -12.352 1 46.31 36 LYS B C 1
ATOM 1871 O O . LYS B 1 36 ? -19.453 18.156 -13.398 1 46.31 36 LYS B O 1
ATOM 1876 N N . GLN B 1 37 ? -19.188 16.547 -11.852 1 44.12 37 GLN B N 1
ATOM 1877 C CA . GLN B 1 37 ? -18.016 16.094 -12.586 1 44.12 37 GLN B CA 1
ATOM 1878 C C . GLN B 1 37 ? -18.203 14.688 -13.141 1 44.12 37 GLN B C 1
ATOM 1880 O O . GLN B 1 37 ? -17.422 14.219 -13.969 1 44.12 37 GLN B O 1
ATOM 1885 N N . GLY B 1 38 ? -19.203 14 -12.805 1 44.47 38 GLY B N 1
ATOM 1886 C CA . GLY B 1 38 ? -19.562 12.695 -13.336 1 44.47 38 GLY B CA 1
ATOM 1887 C C . GLY B 1 38 ? -19.078 11.547 -12.469 1 44.47 38 GLY B C 1
ATOM 1888 O O . GLY B 1 38 ? -18.734 11.742 -11.305 1 44.47 38 GLY B O 1
ATOM 1889 N N . ARG B 1 39 ? -19.391 10.352 -12.969 1 45.59 39 ARG B N 1
ATOM 1890 C CA . ARG B 1 39 ? -19.125 9.117 -12.242 1 45.59 39 ARG B CA 1
ATOM 1891 C C . ARG B 1 39 ? -17.688 8.664 -12.477 1 45.59 39 ARG B C 1
ATOM 1893 O O . ARG B 1 39 ? -17.203 8.664 -13.609 1 45.59 39 ARG B O 1
ATOM 1900 N N . PHE B 1 40 ? -16.844 8.836 -11.602 1 40.91 40 PHE B N 1
ATOM 1901 C CA . PHE B 1 40 ? -15.453 8.422 -11.703 1 40.91 40 PHE B CA 1
ATOM 1902 C C . PHE B 1 40 ? -15.266 7.023 -11.133 1 40.91 40 PHE B C 1
ATOM 1904 O O . PHE B 1 40 ? -15.938 6.645 -10.172 1 40.91 40 PHE B O 1
ATOM 1911 N N . VAL B 1 41 ? -14.781 6.23 -12.008 1 41.09 41 VAL B N 1
ATOM 1912 C CA . VAL B 1 41 ? -14.367 4.914 -11.531 1 41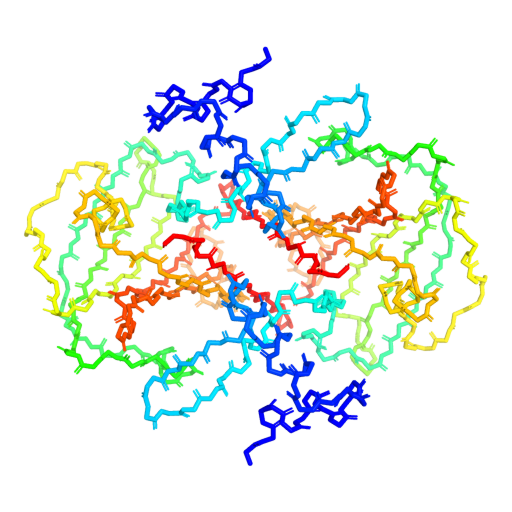.09 41 VAL B CA 1
ATOM 1913 C C . VAL B 1 41 ? -13.094 5.035 -10.711 1 41.09 41 VAL B C 1
ATOM 1915 O O . VAL B 1 41 ? -12.141 5.711 -11.117 1 41.09 41 VAL B O 1
ATOM 1918 N N . ALA B 1 42 ? -13.211 4.719 -9.484 1 41.72 42 ALA B N 1
ATOM 1919 C CA . ALA B 1 42 ? -11.977 4.715 -8.695 1 41.72 42 ALA B CA 1
ATOM 1920 C C . ALA B 1 42 ? -10.883 3.912 -9.391 1 41.72 42 ALA B C 1
ATOM 1922 O O . ALA B 1 42 ? -11.148 2.844 -9.953 1 41.72 42 ALA B O 1
ATOM 1923 N N . GLU B 1 43 ? -9.969 4.594 -10.062 1 39.38 43 GLU B N 1
ATOM 1924 C CA . GLU B 1 43 ? -8.883 3.928 -10.766 1 39.38 43 GLU B CA 1
ATOM 1925 C C . GLU B 1 43 ? -8.68 2.506 -10.25 1 39.38 43 GLU B C 1
ATOM 1927 O O . GLU B 1 43 ? -8.398 1.592 -11.031 1 39.38 43 GLU B O 1
ATOM 1932 N N . ASN B 1 44 ? -8.273 2.443 -9 1 38.88 44 ASN B N 1
ATOM 1933 C CA . ASN B 1 44 ? -8.086 1.116 -8.422 1 38.88 44 ASN B CA 1
ATOM 1934 C C . ASN B 1 44 ? -9.406 0.5 -7.988 1 38.88 44 ASN B C 1
ATOM 1936 O O . ASN B 1 44 ? -9.812 0.626 -6.828 1 38.88 44 ASN B O 1
ATOM 1940 N N . PHE B 1 45 ? -10.43 0.722 -8.633 1 37.03 45 PHE B N 1
ATOM 1941 C CA . PHE B 1 45 ? -11.719 0.152 -8.242 1 37.03 45 PHE B CA 1
ATOM 1942 C C . PHE B 1 45 ? -11.531 -1.199 -7.566 1 37.03 45 PHE B C 1
ATOM 1944 O O . PHE B 1 45 ? -10.828 -2.066 -8.086 1 37.03 45 PHE B O 1
ATOM 1951 N N . PHE B 1 46 ? -11.875 -1.226 -6.344 1 42.59 46 PHE B N 1
ATOM 1952 C CA . PHE B 1 46 ? -12 -2.197 -5.266 1 42.59 46 PHE B CA 1
ATOM 1953 C C . PHE B 1 46 ? -12.422 -3.557 -5.809 1 42.59 46 PHE B C 1
ATOM 1955 O O . PHE B 1 46 ? -12.242 -4.582 -5.145 1 42.59 46 PHE B O 1
ATOM 1962 N N . GLY B 1 47 ? -12.711 -3.48 -7.172 1 44.78 47 GLY B N 1
ATOM 1963 C CA . GLY B 1 47 ? -13.234 -4.812 -7.426 1 44.78 47 GLY B CA 1
ATOM 1964 C C . GLY B 1 47 ? -12.258 -5.703 -8.172 1 44.78 47 GLY B C 1
ATOM 1965 O O . GLY B 1 47 ? -12.219 -6.914 -7.941 1 44.78 47 GLY B O 1
ATOM 1966 N N . LEU B 1 48 ? -11.562 -5.156 -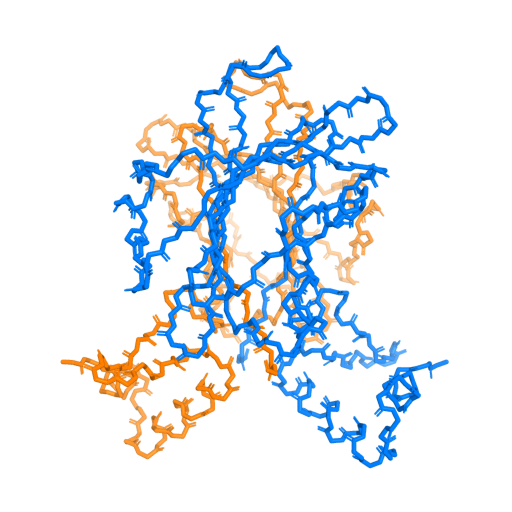9.188 1 54.72 48 LEU B N 1
ATOM 1967 C CA . LEU B 1 48 ? -10.75 -6.16 -9.867 1 54.72 48 LEU B CA 1
ATOM 1968 C C . LEU B 1 48 ? -9.305 -6.105 -9.383 1 54.72 48 LEU B C 1
ATOM 1970 O O . LEU B 1 48 ? -8.617 -5.105 -9.586 1 54.72 48 LEU B O 1
ATOM 1974 N N . LEU B 1 49 ? -9.039 -6.887 -8.469 1 69.94 49 LEU B N 1
ATOM 1975 C CA . LEU B 1 49 ? -7.652 -7.082 -8.07 1 69.94 49 LEU B CA 1
ATOM 1976 C C . LEU B 1 49 ? -6.746 -7.207 -9.289 1 69.94 49 LEU B C 1
ATOM 1978 O O . LEU B 1 49 ? -7.059 -7.941 -10.227 1 69.94 49 LEU B O 1
ATOM 1982 N N . LYS B 1 50 ? -5.895 -6.266 -9.453 1 77.25 50 LYS B N 1
ATOM 1983 C CA . LYS B 1 50 ? -4.883 -6.336 -10.508 1 77.25 50 LYS B CA 1
ATOM 1984 C C . LYS B 1 50 ? -3.582 -6.938 -9.977 1 77.25 50 LYS B C 1
ATOM 1986 O O . LYS B 1 50 ? -3.256 -6.781 -8.797 1 77.25 50 LYS B O 1
ATOM 1991 N N . PRO B 1 51 ? -2.885 -7.641 -10.93 1 88 5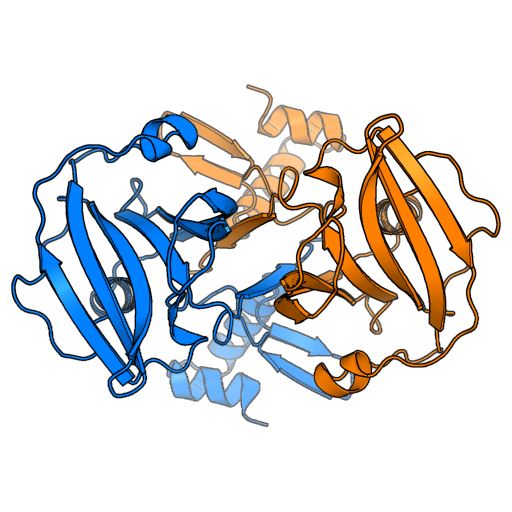1 PRO B N 1
ATOM 1992 C CA . PRO B 1 51 ? -1.567 -8.125 -10.516 1 88 51 PRO B CA 1
ATOM 1993 C C . PRO B 1 51 ? -0.656 -7.004 -10.016 1 88 51 PRO B C 1
ATOM 1995 O O . PRO B 1 51 ? -0.669 -5.902 -10.57 1 88 51 PRO B O 1
ATOM 1998 N N . PHE B 1 52 ? 0.096 -7.242 -8.992 1 90.31 52 PHE B N 1
ATOM 1999 C CA . PHE B 1 52 ? 1.011 -6.266 -8.406 1 90.31 52 PHE B CA 1
ATOM 2000 C C . PHE B 1 52 ? 1.903 -5.656 -9.484 1 90.31 52 PHE B C 1
ATOM 2002 O O . PHE B 1 52 ? 2.074 -4.438 -9.531 1 90.31 52 PHE B O 1
ATOM 2009 N N . ALA B 1 53 ? 2.379 -6.484 -10.398 1 92.56 53 ALA B N 1
ATOM 2010 C CA . ALA B 1 53 ? 3.4 -6.062 -11.352 1 92.56 53 ALA B CA 1
ATOM 2011 C C . ALA B 1 53 ? 2.787 -5.234 -12.484 1 92.56 53 ALA B C 1
ATOM 2013 O O . ALA B 1 53 ? 3.51 -4.633 -13.281 1 92.56 53 ALA B O 1
ATOM 2014 N N . SER B 1 54 ? 1.448 -5.16 -12.508 1 88 54 SER B N 1
ATOM 2015 C CA . SER B 1 54 ? 0.777 -4.508 -13.633 1 88 54 SER B CA 1
ATOM 2016 C C . SER B 1 54 ? 1.038 -3.004 -13.633 1 88 54 SER B C 1
ATOM 2018 O O . SER B 1 54 ? 0.871 -2.34 -14.656 1 88 54 SER B O 1
ATOM 2020 N N . ALA B 1 55 ? 1.438 -2.467 -12.508 1 85.94 55 ALA B N 1
ATOM 2021 C CA . ALA B 1 55 ? 1.688 -1.032 -12.383 1 85.94 55 ALA B CA 1
ATOM 2022 C C . ALA B 1 55 ? 3.086 -0.675 -12.891 1 85.94 55 ALA B C 1
ATOM 2024 O O . ALA B 1 55 ? 3.459 0.5 -12.914 1 85.94 55 ALA B O 1
ATOM 2025 N N . MET B 1 56 ? 3.875 -1.63 -13.281 1 92.69 56 MET B N 1
ATOM 2026 C CA . MET B 1 56 ? 5.25 -1.438 -13.727 1 92.69 56 MET B CA 1
ATOM 2027 C C . MET B 1 56 ? 5.406 -1.832 -15.188 1 92.69 56 MET B C 1
ATOM 2029 O O . MET B 1 56 ? 4.586 -2.58 -15.727 1 92.69 56 MET B O 1
ATOM 2033 N N . PRO B 1 57 ? 6.43 -1.238 -15.828 1 93.75 57 PRO B N 1
ATOM 2034 C CA . PRO B 1 57 ? 6.566 -1.451 -17.281 1 93.75 57 PRO B CA 1
ATOM 2035 C C . PRO B 1 57 ? 7.203 -2.797 -17.609 1 93.75 57 PRO B C 1
ATOM 2037 O O . PRO B 1 57 ? 8.242 -2.842 -18.266 1 93.75 57 PRO B O 1
ATOM 2040 N N . VAL B 1 58 ? 6.559 -3.875 -17.312 1 95.31 58 VAL B N 1
ATOM 2041 C CA . VAL B 1 58 ? 7.035 -5.23 -17.562 1 95.31 58 VAL B CA 1
ATOM 2042 C C . VAL B 1 58 ? 6.73 -5.629 -19 1 95.31 58 VAL B C 1
ATOM 2044 O O . VAL B 1 58 ? 5.602 -5.469 -19.469 1 95.31 58 VAL B O 1
ATOM 2047 N N . THR B 1 59 ? 7.77 -6.188 -19.766 1 95.69 59 THR B N 1
ATOM 2048 C CA . THR B 1 59 ? 7.586 -6.586 -21.156 1 95.69 59 THR B CA 1
ATOM 2049 C C . THR B 1 59 ? 7.559 -8.109 -21.281 1 95.69 59 THR B C 1
ATOM 2051 O O . THR B 1 59 ? 6.977 -8.641 -22.219 1 95.69 59 THR B O 1
ATOM 2054 N N . SER B 1 60 ? 8.195 -8.82 -20.359 1 95.62 60 SER B N 1
ATOM 2055 C CA . SER B 1 60 ? 8.211 -10.281 -20.375 1 95.62 60 SER B CA 1
ATOM 2056 C C . SER B 1 60 ? 8.531 -10.844 -18.984 1 95.62 60 SER B C 1
ATOM 2058 O O . SER B 1 60 ? 8.922 -10.102 -18.078 1 95.62 60 SER B O 1
ATOM 2060 N N . THR B 1 61 ? 8.281 -12.141 -18.859 1 96.88 61 THR B N 1
ATOM 2061 C CA . THR B 1 61 ? 8.547 -12.805 -17.594 1 96.88 61 THR B CA 1
ATOM 2062 C C . THR B 1 61 ? 9.219 -14.156 -17.812 1 96.88 61 THR B C 1
ATOM 2064 O O . THR B 1 61 ? 9.102 -14.742 -18.891 1 96.88 61 THR B O 1
ATOM 2067 N N . LYS B 1 62 ? 9.969 -14.547 -16.906 1 96.69 62 LYS B N 1
ATOM 2068 C CA . LYS B 1 62 ? 10.531 -15.891 -16.812 1 96.69 62 LYS B CA 1
ATOM 2069 C C . LYS B 1 62 ? 10.141 -16.562 -15.5 1 96.69 62 LYS B C 1
ATOM 2071 O O . LYS B 1 62 ? 10.297 -15.984 -14.422 1 96.69 62 LYS B O 1
ATOM 2076 N N . ILE B 1 63 ? 9.648 -17.781 -15.625 1 97.56 63 ILE B N 1
ATOM 2077 C CA . ILE B 1 63 ? 9.172 -18.484 -14.438 1 97.56 63 ILE B CA 1
ATOM 2078 C C . ILE B 1 63 ? 9.883 -19.844 -14.32 1 97.56 63 ILE B C 1
ATOM 2080 O O . ILE B 1 63 ? 10.031 -20.547 -15.32 1 97.56 63 ILE B O 1
ATOM 2084 N N . LYS B 1 64 ? 10.297 -20.156 -13.188 1 95.56 64 LYS B N 1
ATOM 2085 C CA . LYS B 1 64 ? 10.914 -21.453 -12.906 1 95.56 64 LYS B CA 1
ATOM 2086 C C . LYS B 1 64 ? 10.32 -22.078 -11.648 1 95.56 64 LYS B C 1
ATOM 2088 O O . LYS B 1 64 ? 10.203 -21.422 -10.617 1 95.56 64 LYS B O 1
ATOM 2093 N N . LYS B 1 65 ? 10 -23.297 -11.789 1 94.75 65 LYS B N 1
ATOM 2094 C CA . LYS B 1 65 ? 9.547 -24.047 -10.625 1 94.75 65 LYS B CA 1
ATOM 2095 C C . LYS B 1 65 ? 10.711 -24.375 -9.695 1 94.75 65 LYS B C 1
ATOM 2097 O O . LYS B 1 65 ? 11.789 -24.75 -10.156 1 94.75 65 LYS B O 1
ATOM 2102 N N . GLU B 1 66 ? 10.453 -24.219 -8.422 1 93.69 66 GLU B N 1
ATOM 2103 C CA . GLU B 1 66 ? 11.492 -24.516 -7.441 1 93.69 66 GLU B CA 1
ATOM 2104 C C . GLU B 1 66 ? 10.992 -25.5 -6.383 1 93.69 66 GLU B C 1
ATOM 2106 O O . GLU B 1 66 ? 9.789 -25.703 -6.238 1 93.69 66 GLU B O 1
ATOM 2111 N N . ASN B 1 67 ? 12.055 -26.109 -5.77 1 86.56 67 ASN B N 1
ATOM 2112 C CA . ASN B 1 67 ? 11.711 -26.969 -4.645 1 86.56 67 ASN B CA 1
ATOM 2113 C C . ASN B 1 67 ? 11.008 -26.203 -3.535 1 86.56 67 ASN B C 1
ATOM 2115 O O . ASN B 1 67 ? 11.312 -25.031 -3.303 1 86.56 67 ASN B O 1
ATOM 2119 N N . SER B 1 68 ? 10.18 -26.969 -2.955 1 80.56 68 SER B N 1
ATOM 2120 C CA . SER B 1 68 ? 9.273 -26.328 -2.004 1 80.56 68 SER B CA 1
ATOM 2121 C C . SER B 1 68 ? 9.859 -26.344 -0.594 1 80.56 68 SER B C 1
ATOM 2123 O O . SER B 1 68 ? 10.188 -27.406 -0.065 1 80.56 68 SER B O 1
ATOM 2125 N N . GLN B 1 69 ? 10.406 -25.234 -0.129 1 90.31 69 GLN B N 1
ATOM 2126 C CA . GLN B 1 69 ? 10.68 -25.016 1.289 1 90.31 69 GLN B CA 1
ATOM 2127 C C . GLN B 1 69 ? 9.875 -23.844 1.837 1 90.31 69 GLN B C 1
ATOM 2129 O O . GLN B 1 69 ? 9.711 -22.828 1.159 1 90.31 69 GLN B O 1
ATOM 2134 N N . THR B 1 70 ? 9.375 -24.141 3 1 94.69 70 THR B N 1
ATOM 2135 C CA . THR B 1 70 ? 8.594 -23.078 3.619 1 94.69 70 THR B CA 1
ATOM 2136 C C . THR B 1 70 ? 9.492 -21.906 4.004 1 94.69 70 THR B C 1
ATOM 2138 O O . THR B 1 70 ? 10.453 -22.062 4.762 1 94.69 70 THR B O 1
ATOM 2141 N N . PRO B 1 71 ? 9.156 -20.812 3.549 1 95.94 71 PRO B N 1
ATOM 2142 C CA . PRO B 1 71 ? 10.016 -19.672 3.875 1 95.94 71 PRO B CA 1
ATOM 2143 C C . PRO B 1 71 ? 9.758 -19.125 5.277 1 95.94 71 PRO B C 1
ATOM 2145 O O . PRO B 1 71 ? 8.68 -19.344 5.84 1 95.94 71 PRO B O 1
ATOM 2148 N N . LYS B 1 72 ? 10.688 -18.375 5.828 1 94.94 72 LYS B N 1
ATOM 2149 C CA . LYS B 1 72 ? 10.609 -17.812 7.18 1 94.94 72 LYS B CA 1
ATOM 2150 C C . LYS B 1 72 ? 9.445 -16.844 7.309 1 94.94 72 LYS B C 1
ATOM 2152 O O . LYS B 1 72 ? 8.812 -16.766 8.367 1 94.94 72 LYS B O 1
ATOM 2157 N N . TRP B 1 73 ? 9.188 -16.156 6.262 1 95.44 73 TRP B N 1
ATOM 2158 C CA . TRP B 1 73 ? 8.18 -15.109 6.371 1 95.44 73 TRP B CA 1
ATOM 2159 C C . TRP B 1 73 ? 6.777 -15.711 6.469 1 95.44 73 TRP B C 1
ATOM 2161 O O . TRP B 1 73 ? 5.824 -15.023 6.84 1 95.44 73 TRP B O 1
ATOM 2171 N N . PHE B 1 74 ? 6.578 -17.016 6.164 1 95 74 PHE B N 1
ATOM 2172 C CA . PHE B 1 74 ? 5.293 -17.656 6.395 1 95 74 PHE B CA 1
ATOM 2173 C C . PHE B 1 74 ? 4.949 -17.672 7.879 1 95 74 PHE B C 1
ATOM 2175 O O . PHE B 1 74 ? 3.807 -17.406 8.258 1 95 74 PHE B O 1
ATOM 2182 N N . SER B 1 75 ? 5.969 -18.047 8.664 1 92.25 75 SER B N 1
ATOM 2183 C CA . SER B 1 75 ? 5.762 -18.031 10.109 1 92.25 75 SER B CA 1
ATOM 2184 C C . SER B 1 75 ? 5.555 -16.609 10.617 1 92.25 75 SER B C 1
ATOM 2186 O O . SER B 1 75 ? 4.664 -16.359 11.438 1 92.25 75 SER B O 1
ATOM 2188 N N . LYS B 1 76 ? 6.309 -15.703 10.125 1 91.94 76 LYS B N 1
ATOM 2189 C CA . LYS B 1 76 ? 6.254 -14.305 10.547 1 91.94 76 LYS B CA 1
ATOM 2190 C C . LYS B 1 76 ? 4.855 -13.727 10.336 1 91.94 76 LYS B C 1
ATOM 2192 O O . LYS B 1 76 ? 4.34 -13.008 11.195 1 91.94 76 LYS B O 1
ATOM 2197 N N . PHE B 1 77 ? 4.266 -14.07 9.195 1 89.75 77 PHE B N 1
ATOM 2198 C CA . PHE B 1 77 ? 2.99 -13.461 8.844 1 89.75 77 PHE B CA 1
ATOM 2199 C C . PHE B 1 77 ? 1.851 -14.461 9 1 89.75 77 PHE B C 1
ATOM 2201 O O . PHE B 1 77 ? 0.742 -14.219 8.516 1 89.75 77 PHE B O 1
ATOM 2208 N N . LYS B 1 78 ? 2.092 -15.594 9.555 1 87.56 78 LYS B N 1
ATOM 2209 C CA . LYS B 1 78 ? 1.104 -16.625 9.852 1 87.56 78 LYS B CA 1
ATOM 2210 C C . LYS B 1 78 ? 0.409 -17.094 8.57 1 87.56 78 LYS B C 1
ATOM 2212 O O . 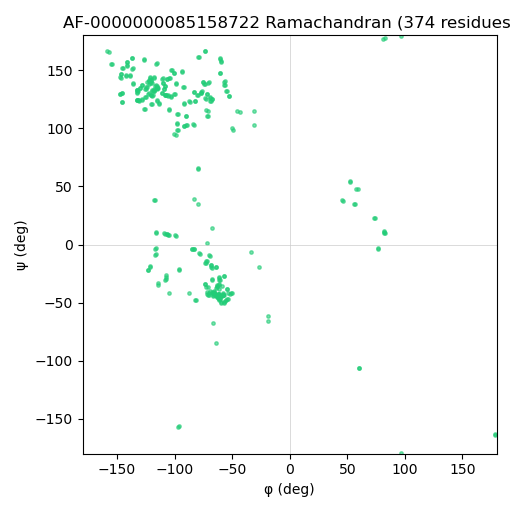LYS B 1 78 ? -0.819 -17.188 8.531 1 87.56 78 LYS B O 1
ATOM 2217 N N . ILE B 1 79 ? 1.225 -17.359 7.594 1 92.38 79 ILE B N 1
ATOM 2218 C CA . ILE B 1 79 ? 0.75 -17.859 6.309 1 92.38 79 ILE B CA 1
ATOM 2219 C C . ILE B 1 79 ? 0.65 -19.391 6.363 1 92.38 79 ILE B C 1
ATOM 2221 O O . ILE B 1 79 ? 1.641 -20.062 6.633 1 92.38 79 ILE B O 1
ATOM 2225 N N . ILE B 1 80 ? -0.506 -19.859 6.086 1 91.44 80 ILE B N 1
ATOM 2226 C CA . ILE B 1 80 ? -0.719 -21.297 6.094 1 91.44 80 ILE B CA 1
ATOM 2227 C C . ILE B 1 80 ? -1.468 -21.719 4.832 1 91.44 80 ILE B C 1
ATOM 2229 O O . ILE B 1 80 ? -2.543 -21.203 4.535 1 91.44 80 ILE B O 1
ATOM 2233 N N . PHE B 1 81 ? -0.831 -22.656 4.129 1 94.12 81 PHE B N 1
ATOM 2234 C CA . PHE B 1 81 ? -1.498 -23.297 3 1 94.12 81 PHE B CA 1
ATOM 2235 C C . PHE B 1 81 ? -2.096 -24.641 3.414 1 94.12 81 PHE B C 1
ATOM 2237 O O . PHE B 1 81 ? -1.369 -25.625 3.607 1 94.12 81 PHE B O 1
ATOM 2244 N N . ASP B 1 82 ? -3.377 -24.688 3.418 1 90.38 82 ASP B N 1
ATOM 2245 C CA . ASP B 1 82 ? -4.074 -25.859 3.906 1 90.38 82 ASP B CA 1
ATOM 2246 C C . ASP B 1 82 ? -3.732 -27.094 3.061 1 90.38 82 ASP B C 1
ATOM 2248 O O . ASP B 1 82 ? -3.646 -28.203 3.58 1 90.38 82 ASP B O 1
ATOM 2252 N N . HIS B 1 83 ? -3.525 -27 1.804 1 93.44 83 HIS B N 1
ATOM 2253 C CA . HIS B 1 83 ? -3.285 -28.094 0.878 1 93.44 83 HIS B CA 1
ATOM 2254 C C . HIS B 1 83 ? -1.812 -28.172 0.49 1 93.44 83 HIS B C 1
ATOM 2256 O O . HIS B 1 83 ? -1.45 -28.891 -0.447 1 93.44 83 HIS B O 1
ATOM 2262 N N . GLY B 1 84 ? -1.067 -27.422 1.132 1 95.25 84 GLY B N 1
ATOM 2263 C CA . GLY B 1 84 ? 0.308 -27.297 0.68 1 95.25 84 GLY B CA 1
ATOM 2264 C C . GLY B 1 84 ? 0.466 -26.328 -0.473 1 95.25 84 GLY B C 1
ATOM 2265 O O . GLY B 1 84 ? -0.497 -25.672 -0.876 1 95.25 84 GLY B O 1
ATOM 2266 N N . PHE B 1 85 ? 1.771 -26.141 -0.878 1 96.69 85 PHE B N 1
ATOM 2267 C CA . PHE B 1 85 ? 2.002 -25.156 -1.933 1 96.69 85 PHE B CA 1
ATOM 2268 C C . PHE B 1 85 ? 3.08 -25.641 -2.895 1 96.69 85 PHE B C 1
ATOM 2270 O O . PHE B 1 85 ? 3.857 -26.531 -2.562 1 96.69 85 PHE B O 1
ATOM 2277 N N . LYS B 1 86 ? 3.016 -25.078 -4.09 1 96 86 LYS B N 1
ATOM 2278 C CA . LYS B 1 86 ? 4.113 -25.109 -5.051 1 96 86 LYS B CA 1
ATOM 2279 C C . LYS B 1 86 ? 4.836 -23.766 -5.113 1 96 86 LYS B C 1
ATOM 2281 O O . LYS B 1 86 ? 4.203 -22.719 -5.035 1 96 86 LYS B O 1
ATOM 2286 N N . LYS B 1 87 ? 6.117 -23.875 -5.273 1 97.06 87 LYS B N 1
ATOM 2287 C CA . LYS B 1 87 ? 6.918 -22.656 -5.285 1 97.06 87 LYS B CA 1
ATOM 2288 C C . LYS B 1 87 ? 7.438 -22.359 -6.688 1 97.06 87 LYS B C 1
ATOM 2290 O O . LYS B 1 87 ? 7.922 -23.266 -7.383 1 97.06 87 LYS B O 1
ATOM 2295 N N . PHE B 1 88 ? 7.348 -21.062 -7.055 1 96.94 88 PHE B N 1
ATOM 2296 C CA . PHE B 1 88 ? 7.863 -20.594 -8.336 1 96.94 88 PHE B CA 1
ATOM 2297 C C . PHE B 1 88 ? 8.703 -19.328 -8.141 1 96.94 88 PHE B C 1
ATOM 2299 O O . PHE B 1 88 ? 8.336 -18.453 -7.367 1 96.94 88 PHE B O 1
ATOM 2306 N N . LYS B 1 89 ? 9.828 -19.344 -8.75 1 97.5 89 LYS B N 1
ATOM 2307 C CA . LYS B 1 89 ? 10.57 -18.094 -8.914 1 97.5 89 LYS B CA 1
ATOM 2308 C C . LYS B 1 89 ? 10.234 -17.406 -10.234 1 97.5 89 LYS B C 1
ATOM 2310 O O . LYS B 1 89 ? 10.117 -18.078 -11.266 1 97.5 89 LYS B O 1
ATOM 2315 N N . LYS B 1 90 ? 10.031 -16.141 -10.148 1 97.88 90 LYS B N 1
ATOM 2316 C CA . LYS B 1 90 ? 9.625 -15.383 -11.336 1 97.88 90 LYS B CA 1
ATOM 2317 C C . LYS B 1 90 ? 10.461 -14.117 -11.492 1 97.88 90 LYS B C 1
ATOM 2319 O O . LYS B 1 90 ? 10.695 -13.391 -10.523 1 97.88 90 LYS B O 1
ATOM 2324 N N . GLU B 1 91 ? 10.984 -13.914 -12.695 1 98.25 91 GLU B N 1
ATOM 2325 C CA . GLU B 1 91 ? 11.664 -12.688 -13.086 1 98.25 91 GLU B CA 1
ATOM 2326 C C . GLU B 1 91 ? 10.828 -11.875 -14.07 1 98.25 91 GLU B C 1
ATOM 2328 O O . GLU B 1 91 ? 10.242 -12.43 -15 1 98.25 91 GLU B O 1
ATOM 2333 N N . TYR B 1 92 ? 10.641 -10.641 -13.789 1 98.12 92 TYR B N 1
ATOM 2334 C CA . TYR B 1 92 ? 9.945 -9.703 -14.664 1 98.12 92 TYR B CA 1
ATOM 2335 C C . TYR B 1 92 ? 10.938 -8.797 -15.383 1 98.12 92 TYR B C 1
ATOM 2337 O O . TYR B 1 92 ? 11.789 -8.164 -14.75 1 98.12 92 TYR B O 1
ATOM 2345 N N . LEU B 1 93 ? 10.781 -8.781 -16.672 1 98 93 LEU B N 1
ATOM 2346 C CA . LEU B 1 93 ? 11.766 -8.047 -17.469 1 98 93 LEU B CA 1
ATOM 2347 C C . LEU B 1 93 ? 11.109 -6.859 -18.172 1 98 93 LEU B C 1
ATOM 2349 O O . LEU B 1 93 ? 9.953 -6.941 -18.594 1 98 93 LEU B O 1
ATOM 2353 N N . LYS B 1 94 ? 11.727 -5.758 -18.156 1 97.31 94 LYS B N 1
ATOM 2354 C CA . LYS B 1 94 ? 11.5 -4.676 -19.109 1 97.31 94 LYS B CA 1
ATOM 2355 C C . LYS B 1 94 ? 12.539 -4.703 -20.234 1 97.31 94 LYS B C 1
ATOM 2357 O O . LYS B 1 94 ? 13.695 -4.309 -20.016 1 97.31 94 LYS B O 1
ATOM 2362 N N . ASP B 1 95 ? 12.031 -5.184 -21.359 1 93.56 95 ASP B N 1
ATOM 2363 C CA . ASP B 1 95 ? 12.984 -5.461 -22.438 1 93.56 95 ASP B CA 1
ATOM 2364 C C . ASP B 1 95 ? 14.016 -6.496 -22 1 93.56 95 ASP B C 1
ATOM 2366 O O . ASP B 1 95 ? 13.68 -7.648 -21.719 1 93.56 95 ASP B O 1
ATOM 2370 N N . ASP B 1 96 ? 15.297 -6.184 -21.703 1 94 96 ASP B N 1
ATOM 2371 C CA . ASP B 1 96 ? 16.297 -7.191 -21.375 1 94 96 ASP B CA 1
ATOM 2372 C C . ASP B 1 96 ? 16.797 -7.02 -19.938 1 94 96 ASP B C 1
ATOM 2374 O O . ASP B 1 96 ? 17.734 -7.711 -19.516 1 94 96 ASP B O 1
ATOM 2378 N N . GLU B 1 97 ? 16.078 -6.184 -19.297 1 97.5 97 GLU B N 1
ATOM 2379 C CA . GLU B 1 97 ? 16.516 -5.918 -17.938 1 97.5 97 GLU B CA 1
ATOM 2380 C C . GLU B 1 97 ? 15.523 -6.488 -16.922 1 97.5 97 GLU B C 1
ATOM 2382 O O . GLU B 1 97 ? 14.32 -6.242 -17.016 1 97.5 97 GLU B O 1
ATOM 2387 N N . ILE B 1 98 ? 16.109 -7.215 -15.969 1 98.31 98 ILE B N 1
ATOM 2388 C CA . ILE B 1 98 ? 15.25 -7.684 -14.883 1 98.31 98 ILE B CA 1
ATOM 2389 C C . ILE B 1 98 ? 14.906 -6.52 -13.961 1 98.31 98 ILE B C 1
ATOM 2391 O O . ILE B 1 98 ? 15.797 -5.883 -13.391 1 98.31 98 ILE B O 1
ATOM 2395 N N . ILE B 1 99 ? 13.602 -6.293 -13.719 1 98.12 99 ILE B N 1
ATOM 2396 C CA . ILE B 1 99 ? 13.25 -5.125 -12.922 1 98.12 99 ILE B CA 1
ATOM 2397 C C . ILE B 1 99 ? 12.469 -5.562 -11.68 1 98.12 99 ILE B C 1
ATOM 2399 O O . ILE B 1 99 ? 12.328 -4.797 -10.727 1 98.12 99 ILE B O 1
ATOM 2403 N N . ILE B 1 100 ? 11.93 -6.727 -11.703 1 98.44 100 ILE B N 1
ATOM 2404 C CA . ILE B 1 100 ? 11.273 -7.309 -10.539 1 98.44 100 ILE B CA 1
ATOM 2405 C C . ILE B 1 100 ? 11.688 -8.773 -10.383 1 98.44 100 ILE B C 1
ATOM 2407 O O . ILE B 1 100 ? 11.805 -9.5 -11.375 1 98.44 100 ILE B O 1
ATOM 2411 N N . VAL B 1 101 ? 11.93 -9.203 -9.227 1 98.56 101 VAL B N 1
ATOM 2412 C CA . VAL B 1 101 ? 12.062 -10.625 -8.898 1 98.56 101 VAL B CA 1
ATOM 2413 C C . VAL B 1 101 ? 11.031 -11.016 -7.844 1 98.56 101 VAL B C 1
ATOM 2415 O O . VAL B 1 101 ? 10.719 -10.227 -6.949 1 98.56 101 VAL B O 1
ATOM 2418 N N . SER B 1 102 ? 10.531 -12.203 -7.984 1 98.38 102 SER B N 1
ATOM 2419 C CA . SER B 1 102 ? 9.516 -12.602 -7.016 1 98.38 102 SER B CA 1
ATOM 2420 C C . SER B 1 102 ? 9.617 -14.086 -6.691 1 98.38 102 SER B C 1
ATOM 2422 O O . SER B 1 102 ? 10.195 -14.859 -7.461 1 98.38 102 SER B O 1
ATOM 2424 N N . GLU B 1 103 ? 9.219 -14.406 -5.578 1 98 103 GLU B N 1
ATOM 2425 C CA . GLU B 1 103 ? 8.859 -15.758 -5.152 1 98 103 GLU B CA 1
ATOM 2426 C C . GLU B 1 103 ? 7.352 -15.906 -4.996 1 98 103 GLU B C 1
ATOM 2428 O O . GLU B 1 103 ? 6.703 -15.086 -4.352 1 98 103 GLU B O 1
ATOM 2433 N N . ASN B 1 104 ? 6.883 -16.922 -5.625 1 97.5 104 ASN B N 1
ATOM 2434 C CA . ASN B 1 104 ? 5.438 -17.125 -5.609 1 97.5 104 ASN B CA 1
ATOM 2435 C C . ASN B 1 104 ? 5.074 -18.516 -5.109 1 97.5 104 ASN B C 1
ATOM 2437 O O . ASN B 1 104 ? 5.68 -19.5 -5.52 1 97.5 104 ASN B O 1
ATOM 2441 N N . TYR B 1 105 ? 4.141 -18.562 -4.258 1 97.56 105 TYR B N 1
ATOM 2442 C CA . TYR B 1 105 ? 3.639 -19.797 -3.666 1 97.56 105 TYR B CA 1
ATOM 2443 C C . TYR B 1 105 ? 2.156 -19.984 -3.967 1 97.56 105 TYR B C 1
ATOM 2445 O O . TYR B 1 105 ? 1.329 -19.156 -3.588 1 97.56 105 TYR B O 1
ATOM 2453 N N . ILE B 1 106 ? 1.915 -21.078 -4.602 1 96.81 106 ILE B N 1
ATOM 2454 C CA . ILE B 1 106 ? 0.551 -21.312 -5.059 1 96.81 106 ILE B CA 1
ATOM 2455 C C . ILE B 1 106 ? -0.008 -22.562 -4.387 1 96.81 106 ILE B C 1
ATOM 2457 O O . ILE B 1 106 ? 0.651 -23.609 -4.355 1 96.81 106 ILE B O 1
ATOM 2461 N N . SER B 1 107 ? -1.236 -22.453 -3.896 1 96.25 107 SER B N 1
ATOM 2462 C CA . SER B 1 107 ? -1.887 -23.594 -3.258 1 96.25 107 SER B CA 1
ATOM 2463 C C . SER B 1 107 ? -1.957 -24.781 -4.199 1 96.25 107 SER B C 1
ATOM 2465 O O . SER B 1 107 ? -2.33 -24.641 -5.367 1 96.25 107 SER B O 1
ATOM 2467 N N . LYS B 1 108 ? -1.668 -25.953 -3.674 1 95.94 108 LYS B N 1
ATOM 2468 C CA . LYS B 1 108 ? -1.732 -27.188 -4.461 1 95.94 108 LYS B CA 1
ATOM 2469 C C . LYS B 1 108 ? -3.176 -27.547 -4.801 1 95.94 108 LYS B C 1
ATOM 2471 O O . LYS B 1 108 ? -3.424 -28.438 -5.613 1 95.94 108 LYS B O 1
ATOM 2476 N N . LYS B 1 109 ? -4.047 -26.859 -4.191 1 95.12 109 LYS B N 1
ATOM 2477 C CA . LYS B 1 109 ? -5.457 -27.016 -4.535 1 95.12 109 LYS B CA 1
ATOM 2478 C C . LYS B 1 109 ? -5.695 -26.75 -6.016 1 95.12 109 LYS B C 1
ATOM 2480 O O . LYS B 1 109 ? -6.609 -27.312 -6.621 1 95.12 109 LYS B O 1
ATOM 2485 N N . TYR B 1 110 ? -4.859 -25.953 -6.598 1 94.5 110 TYR B N 1
ATOM 2486 C CA . TYR B 1 110 ? -5.07 -25.531 -7.977 1 94.5 110 TYR B CA 1
ATOM 2487 C C . TYR B 1 110 ? -4.023 -26.156 -8.898 1 94.5 110 TYR B C 1
ATOM 2489 O O . TYR B 1 110 ? -2.852 -26.266 -8.531 1 94.5 110 TYR B O 1
ATOM 2497 N N . GLN B 1 111 ? -4.508 -26.469 -10.016 1 92.31 111 GLN B N 1
ATOM 2498 C CA . GLN B 1 111 ? -3.596 -26.984 -11.039 1 92.31 111 GLN B CA 1
ATOM 2499 C C . GLN B 1 111 ? -3.037 -25.844 -11.891 1 92.31 111 GLN B C 1
ATOM 2501 O O . GLN B 1 111 ? -3.758 -25.25 -12.695 1 92.31 111 GLN B O 1
ATOM 2506 N N . ILE B 1 112 ? -1.788 -25.609 -11.719 1 91.31 112 ILE B N 1
ATOM 2507 C CA . ILE B 1 112 ? -1.117 -24.562 -12.484 1 91.31 112 ILE B CA 1
ATOM 2508 C C . ILE B 1 112 ? -0.33 -25.188 -13.633 1 91.31 112 ILE B C 1
ATOM 2510 O O . ILE B 1 112 ? 0.185 -26.297 -13.508 1 91.31 112 ILE B O 1
ATOM 2514 N N . PRO B 1 113 ? -0.249 -24.453 -14.719 1 88.5 113 PRO B N 1
ATOM 2515 C CA . PRO B 1 113 ? 0.523 -24.984 -15.844 1 88.5 113 PRO B CA 1
ATOM 2516 C C . PRO B 1 113 ? 1.986 -25.234 -15.492 1 88.5 113 PRO B C 1
ATOM 2518 O O . PRO B 1 113 ? 2.5 -24.656 -14.531 1 88.5 113 PRO B O 1
ATOM 2521 N N . GLU B 1 114 ? 2.619 -26.094 -16.312 1 86.12 114 GLU B N 1
ATOM 2522 C CA . GLU B 1 114 ? 4.035 -26.391 -16.109 1 86.12 114 GLU B CA 1
ATOM 2523 C C . GLU B 1 114 ? 4.914 -25.531 -17.016 1 86.12 114 GLU B C 1
ATOM 2525 O O . GLU B 1 114 ? 6.121 -25.422 -16.797 1 86.12 114 GLU B O 1
ATOM 2530 N N . LYS B 1 115 ? 4.25 -25.062 -18.062 1 90.38 115 LYS B N 1
ATOM 2531 C CA . LYS B 1 115 ? 4.895 -24.109 -18.969 1 90.38 115 LYS B CA 1
ATOM 2532 C C . LYS B 1 115 ? 4.164 -22.781 -18.984 1 90.38 115 LYS B C 1
ATOM 2534 O O . LYS B 1 115 ? 2.934 -22.734 -18.953 1 90.38 115 LYS B O 1
ATOM 2539 N N . PHE B 1 116 ? 5.031 -21.812 -19.094 1 93.31 116 PHE B N 1
ATOM 2540 C CA . PHE B 1 116 ? 4.441 -20.484 -18.984 1 93.31 116 PHE B CA 1
ATOM 2541 C C . PHE B 1 116 ? 4.738 -19.656 -20.219 1 93.31 116 PHE B C 1
ATOM 2543 O O . PHE B 1 116 ? 5.852 -19.688 -20.734 1 93.31 116 PHE B O 1
ATOM 2550 N N . GLU B 1 117 ? 3.703 -18.906 -20.609 1 89.31 117 GLU B N 1
ATOM 2551 C CA . GLU B 1 117 ? 3.904 -17.922 -21.656 1 89.31 117 GLU B CA 1
ATOM 2552 C C . GLU B 1 117 ? 4.691 -16.719 -21.156 1 89.31 117 GLU B C 1
ATOM 2554 O O . GLU B 1 117 ? 4.824 -16.516 -19.938 1 89.31 117 GLU B O 1
ATOM 2559 N N . ASP B 1 118 ? 5.184 -15.883 -22.031 1 89.56 118 ASP B N 1
ATOM 2560 C CA . ASP B 1 118 ? 6.074 -14.766 -21.734 1 89.56 118 ASP B CA 1
ATOM 2561 C C . ASP B 1 118 ? 5.402 -13.766 -20.797 1 89.56 118 ASP B C 1
ATOM 2563 O O . ASP B 1 118 ? 6.066 -13.125 -19.984 1 89.56 118 ASP B O 1
ATOM 2567 N N . LYS B 1 119 ? 4.125 -13.641 -20.875 1 89.81 119 LYS B N 1
ATOM 2568 C CA . LYS B 1 119 ? 3.459 -12.633 -20.047 1 89.81 119 LYS B CA 1
ATOM 2569 C C . LYS B 1 119 ? 2.486 -13.281 -19.062 1 89.81 119 LYS B C 1
ATOM 2571 O O . LYS B 1 119 ? 1.438 -12.711 -18.75 1 89.81 119 LYS B O 1
ATOM 2576 N N . PHE B 1 120 ? 2.932 -14.367 -18.594 1 93 120 PHE B N 1
ATOM 2577 C CA . PHE B 1 120 ? 2.066 -15.109 -17.688 1 93 120 PHE B CA 1
ATOM 2578 C C . PHE B 1 120 ? 1.921 -14.375 -16.359 1 93 120 PHE B C 1
ATOM 2580 O O . PHE B 1 120 ? 2.895 -13.836 -15.828 1 93 120 PHE B O 1
ATOM 2587 N N . SER B 1 121 ? 0.716 -14.359 -15.805 1 93.19 121 SER B N 1
ATOM 2588 C CA . SER B 1 121 ? 0.368 -13.797 -14.5 1 93.19 121 SER B CA 1
ATOM 2589 C C . SER B 1 121 ? -0.451 -14.781 -13.68 1 93.19 121 SER B C 1
ATOM 2591 O O . SER B 1 121 ? -1.526 -15.211 -14.102 1 93.19 121 SER B O 1
ATOM 2593 N N . PHE B 1 122 ? 0.046 -15.07 -12.508 1 94.75 122 PHE B N 1
ATOM 2594 C CA . PHE B 1 122 ? -0.689 -15.984 -11.641 1 94.75 122 PHE B CA 1
ATOM 2595 C C . PHE B 1 122 ? -2.049 -15.406 -11.273 1 94.75 122 PHE B C 1
ATOM 2597 O O . PHE B 1 122 ? -3.051 -16.125 -11.25 1 94.75 122 PHE B O 1
ATOM 2604 N N . THR B 1 123 ? -2.078 -14.102 -10.961 1 92 123 THR B N 1
ATOM 2605 C CA . THR B 1 123 ? -3.326 -13.422 -10.641 1 92 123 THR B CA 1
ATOM 2606 C C . THR B 1 123 ? -4.324 -13.547 -11.781 1 92 123 THR B C 1
ATOM 2608 O O . THR B 1 123 ? -5.473 -13.945 -11.578 1 92 123 THR B O 1
ATOM 2611 N N . ASN B 1 124 ? -3.881 -13.234 -12.969 1 86.38 124 ASN B N 1
ATOM 2612 C CA . ASN B 1 124 ? -4.754 -13.32 -14.141 1 86.38 124 ASN B CA 1
ATOM 2613 C C . ASN B 1 124 ? -5.203 -14.758 -14.398 1 86.38 124 ASN B C 1
ATOM 2615 O O . ASN B 1 124 ? -6.324 -14.984 -14.859 1 86.38 124 ASN B O 1
ATOM 2619 N N . PHE B 1 125 ? -4.328 -15.711 -14.164 1 89.19 125 PHE B N 1
ATOM 2620 C CA . PHE B 1 125 ? -4.672 -17.125 -14.312 1 89.19 125 PHE B CA 1
ATOM 2621 C C . PHE B 1 125 ? -5.906 -17.469 -13.484 1 89.19 125 PHE B C 1
ATOM 2623 O O . PHE B 1 125 ? -6.852 -18.078 -14 1 89.19 125 PHE B O 1
ATOM 2630 N N . PHE B 1 126 ? -5.918 -17.031 -12.242 1 89.44 126 PHE B N 1
ATOM 2631 C CA . PHE B 1 126 ? -7.047 -17.328 -11.359 1 89.44 126 PHE B CA 1
ATOM 2632 C C . PHE B 1 126 ? -8.305 -16.625 -11.844 1 89.44 126 PHE B C 1
ATOM 2634 O O . PHE B 1 126 ? -9.383 -17.219 -11.898 1 89.44 126 PHE B O 1
ATOM 2641 N N . LEU B 1 127 ? -8.086 -15.383 -12.203 1 80.62 127 LEU B N 1
ATOM 2642 C CA . LEU B 1 127 ? -9.234 -14.594 -12.641 1 80.62 127 LEU B CA 1
ATOM 2643 C C . LEU B 1 127 ? -9.867 -15.203 -13.891 1 80.62 127 LEU B C 1
ATOM 2645 O O . LEU B 1 127 ? -11.086 -15.312 -13.977 1 80.62 127 LEU B O 1
ATOM 2649 N N . GLU B 1 128 ? -9.047 -15.625 -14.805 1 83.19 128 GLU B N 1
ATOM 2650 C CA . GLU B 1 128 ? -9.508 -16.188 -16.062 1 83.19 128 GLU B CA 1
ATOM 2651 C C . GLU B 1 128 ? -10.211 -17.531 -15.852 1 83.19 128 GLU B C 1
ATOM 2653 O O . GLU B 1 128 ? -11.094 -17.906 -16.609 1 83.19 128 GLU B O 1
ATOM 2658 N N . LYS B 1 129 ? -9.812 -18.219 -14.859 1 86 129 LYS B N 1
ATOM 2659 C CA . LYS B 1 129 ? -10.406 -19.516 -14.547 1 86 129 LYS B CA 1
ATOM 2660 C C . LYS B 1 129 ? -11.656 -19.359 -13.695 1 86 129 LYS B C 1
ATOM 2662 O O . LYS B 1 129 ? -12.273 -20.344 -13.297 1 86 129 LYS B O 1
ATOM 2667 N N . GLY B 1 130 ? -11.938 -18.125 -13.328 1 81 130 GLY B N 1
ATOM 2668 C CA . GLY B 1 130 ? -13.125 -17.844 -12.539 1 81 130 GLY B CA 1
ATOM 2669 C C . GLY B 1 130 ? -12.922 -18.109 -11.055 1 81 130 GLY B C 1
ATOM 2670 O O . GLY B 1 130 ? -13.891 -18.328 -10.32 1 81 130 GLY B O 1
ATOM 2671 N N . ILE B 1 131 ? -11.742 -18.297 -10.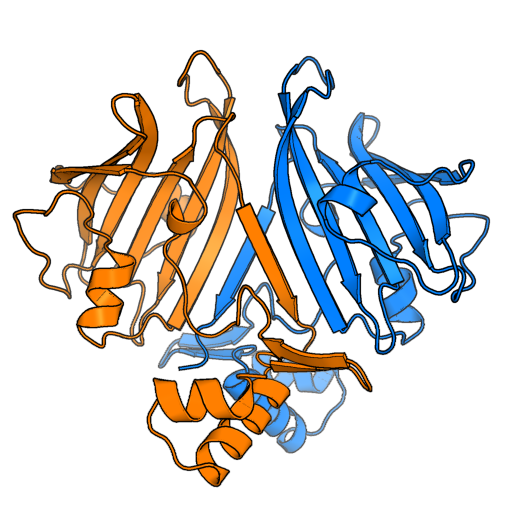75 1 82.81 131 ILE B N 1
ATOM 2672 C CA . ILE B 1 131 ? -11.445 -18.484 -9.336 1 82.81 131 ILE B CA 1
ATOM 2673 C C . ILE B 1 131 ? -11.375 -17.125 -8.641 1 82.81 131 ILE B C 1
ATOM 2675 O O . ILE B 1 131 ? -10.602 -16.25 -9.039 1 82.81 131 ILE B O 1
ATOM 2679 N N . ASP B 1 132 ? -12.078 -16.969 -7.586 1 76.19 132 ASP B N 1
ATOM 2680 C CA . ASP B 1 132 ? -12.211 -15.688 -6.898 1 76.19 132 ASP B CA 1
ATOM 2681 C C . ASP B 1 132 ? -10.953 -15.367 -6.09 1 76.19 132 ASP B C 1
ATOM 2683 O O . ASP B 1 132 ? -10.422 -16.234 -5.398 1 76.19 132 ASP B O 1
ATOM 2687 N N . LEU B 1 133 ? -10.531 -14.234 -6.262 1 82.44 133 LEU B N 1
ATOM 2688 C CA . LEU B 1 133 ? -9.555 -13.633 -5.359 1 82.44 133 LEU B CA 1
ATOM 2689 C C . LEU B 1 133 ? -10.25 -12.727 -4.344 1 82.44 133 LEU B C 1
ATOM 2691 O O . LEU B 1 133 ? -10.57 -11.578 -4.648 1 82.44 133 LEU B O 1
ATOM 2695 N N . LYS B 1 134 ? -10.477 -13.164 -3.223 1 73.62 134 LYS B N 1
ATOM 2696 C CA . LYS B 1 134 ? -11.398 -12.523 -2.287 1 73.62 134 LYS B CA 1
ATOM 2697 C C . LYS B 1 134 ? -10.727 -11.367 -1.553 1 73.62 134 LYS B C 1
ATOM 2699 O O . LYS B 1 134 ? -11.336 -10.32 -1.35 1 73.62 134 LYS B O 1
ATOM 2704 N N . ASN B 1 135 ? -9.586 -11.672 -1.089 1 77.88 135 ASN B N 1
ATOM 2705 C CA . ASN B 1 135 ? -8.883 -10.703 -0.258 1 77.88 135 ASN B CA 1
ATOM 2706 C C . ASN B 1 135 ? -7.367 -10.805 -0.449 1 77.88 135 ASN B C 1
ATOM 2708 O O . ASN B 1 135 ? -6.805 -11.898 -0.427 1 77.88 135 ASN B O 1
ATOM 2712 N N . THR B 1 136 ? -6.848 -9.641 -0.688 1 85.31 136 THR B N 1
ATOM 2713 C CA . THR B 1 136 ? -5.395 -9.609 -0.779 1 85.31 136 THR B CA 1
ATOM 2714 C C . THR B 1 136 ? -4.809 -8.68 0.279 1 85.31 136 THR B C 1
ATOM 2716 O O . THR B 1 136 ? -5.285 -7.555 0.461 1 85.31 136 THR B O 1
ATOM 2719 N N . ILE B 1 137 ? -3.828 -9.164 0.944 1 85.38 137 ILE B N 1
ATOM 2720 C CA . ILE B 1 137 ? -3.105 -8.383 1.943 1 85.38 137 ILE B CA 1
ATOM 2721 C C . ILE B 1 137 ? -1.698 -8.078 1.436 1 85.38 137 ILE B C 1
ATOM 2723 O O . ILE B 1 137 ? -1.037 -8.938 0.854 1 85.38 137 ILE B O 1
ATOM 2727 N N . TYR B 1 138 ? -1.289 -6.812 1.712 1 89.5 138 TYR B N 1
ATOM 2728 C CA . TYR B 1 138 ? 0.066 -6.391 1.381 1 89.5 138 TYR B CA 1
ATOM 2729 C C . TYR B 1 138 ? 0.82 -5.949 2.631 1 89.5 138 TYR B C 1
ATOM 2731 O O . TYR B 1 138 ? 0.251 -5.301 3.512 1 89.5 138 TYR B O 1
ATOM 2739 N N . LYS B 1 139 ? 2.066 -6.328 2.662 1 91.25 139 LYS B N 1
ATOM 2740 C CA . LYS B 1 139 ? 3.014 -5.824 3.65 1 91.25 139 LYS B CA 1
ATOM 2741 C C . LYS B 1 139 ? 4.32 -5.398 2.992 1 91.25 139 LYS B C 1
ATOM 2743 O O . LYS B 1 139 ? 4.914 -6.156 2.223 1 91.25 139 LYS B O 1
ATOM 2748 N N . LEU B 1 140 ? 4.672 -4.16 3.24 1 94.62 140 LEU B N 1
ATOM 2749 C CA . LEU B 1 140 ? 5.922 -3.633 2.699 1 94.62 140 LEU B CA 1
ATOM 2750 C C . LEU B 1 140 ? 6.891 -3.279 3.822 1 94.62 140 LEU B C 1
ATOM 2752 O O . LEU B 1 140 ? 6.504 -2.65 4.809 1 94.62 140 LEU B O 1
ATOM 2756 N N . GLN B 1 141 ? 8.094 -3.676 3.656 1 94.81 141 GLN B N 1
ATOM 2757 C CA . GLN B 1 141 ? 9.148 -3.322 4.602 1 94.81 141 GLN B CA 1
ATOM 2758 C C . GLN B 1 141 ? 10.523 -3.359 3.932 1 94.81 141 GLN B C 1
ATOM 2760 O O . GLN B 1 141 ? 10.703 -4.039 2.92 1 94.81 141 GLN B O 1
ATOM 2765 N N . TYR B 1 142 ? 11.453 -2.619 4.461 1 95.69 142 TYR B N 1
ATOM 2766 C CA . TYR B 1 142 ? 12.82 -2.717 3.977 1 95.69 142 TYR B CA 1
ATOM 2767 C C . TYR B 1 142 ? 13.492 -3.986 4.492 1 95.69 142 TYR B C 1
ATOM 2769 O O . TYR B 1 142 ? 13.305 -4.367 5.652 1 95.69 142 TYR B O 1
ATOM 2777 N N . GLU B 1 143 ? 14.242 -4.621 3.66 1 95.56 143 GLU B N 1
ATOM 2778 C CA . GLU B 1 143 ? 15.07 -5.762 4.031 1 95.56 143 GLU B CA 1
ATOM 2779 C C . GLU B 1 143 ? 16.422 -5.727 3.312 1 95.56 143 GLU B C 1
ATOM 2781 O O . GLU B 1 143 ? 16.562 -5.066 2.279 1 95.56 143 GLU B O 1
ATOM 2786 N N . LYS B 1 144 ? 17.375 -6.367 3.959 1 95.19 144 LYS B N 1
ATOM 2787 C CA . LYS B 1 144 ? 18.656 -6.555 3.279 1 95.19 144 LYS B CA 1
ATOM 2788 C C . LYS B 1 144 ? 18.547 -7.582 2.156 1 95.19 144 LYS B C 1
ATOM 2790 O O . LYS B 1 144 ? 18.328 -8.766 2.414 1 95.19 144 LYS B O 1
ATOM 2795 N N . VAL B 1 145 ? 18.641 -7.133 0.893 1 95.25 145 VAL B N 1
ATOM 2796 C CA . VAL B 1 145 ? 18.422 -8.031 -0.234 1 95.25 145 VAL B CA 1
ATOM 2797 C C . VAL B 1 145 ? 19.641 -8.031 -1.141 1 95.25 145 VAL B C 1
ATOM 2799 O O . VAL B 1 145 ? 19.828 -8.945 -1.954 1 95.25 145 VAL B O 1
ATOM 2802 N N . ASN B 1 146 ? 20.484 -6.988 -1.109 1 95.31 146 ASN B N 1
ATOM 2803 C CA . ASN B 1 146 ? 21.688 -6.855 -1.914 1 95.31 146 ASN B CA 1
ATOM 2804 C C . ASN B 1 146 ? 21.406 -7.074 -3.396 1 95.31 146 ASN B C 1
ATOM 2806 O O . ASN B 1 146 ? 22.062 -7.883 -4.047 1 95.31 146 ASN B O 1
ATOM 2810 N N . LEU B 1 147 ? 20.5 -6.363 -3.949 1 96.31 147 LEU B N 1
ATOM 2811 C CA . LEU B 1 147 ? 20.094 -6.445 -5.352 1 96.31 147 LEU B CA 1
ATOM 2812 C C . LEU B 1 147 ? 20.266 -5.094 -6.043 1 96.31 147 LEU B C 1
ATOM 2814 O O . LEU B 1 147 ? 19.984 -4.051 -5.445 1 96.31 147 LEU B O 1
ATOM 2818 N N . TRP B 1 148 ? 20.781 -5.098 -7.312 1 95.69 148 TRP B N 1
ATOM 2819 C CA . TRP B 1 148 ? 20.906 -3.914 -8.156 1 95.69 148 TRP B CA 1
ATOM 2820 C C . TRP B 1 148 ? 21.734 -2.84 -7.461 1 95.69 148 TRP B C 1
ATOM 2822 O O . TRP B 1 148 ? 21.375 -1.663 -7.461 1 95.69 148 TRP B O 1
ATOM 2832 N N . ASN B 1 149 ? 22.672 -3.217 -6.742 1 93.06 149 ASN B N 1
ATOM 2833 C CA . ASN B 1 149 ? 23.641 -2.363 -6.066 1 93.06 149 ASN B CA 1
ATOM 2834 C C . ASN B 1 149 ? 23.016 -1.642 -4.875 1 93.06 149 ASN B C 1
ATOM 2836 O O . ASN B 1 149 ? 23.422 -0.526 -4.539 1 93.06 149 ASN B O 1
ATOM 2840 N N . HIS B 1 150 ? 21.953 -2.195 -4.363 1 92.44 150 HIS B N 1
ATOM 2841 C CA . HIS B 1 150 ? 21.359 -1.709 -3.127 1 92.44 150 HIS B CA 1
ATOM 2842 C C . HIS B 1 150 ? 21.375 -2.783 -2.045 1 92.44 150 HIS B C 1
ATOM 2844 O O . HIS B 1 150 ? 20.984 -3.926 -2.291 1 92.44 150 HIS B O 1
ATOM 2850 N N . GLU B 1 151 ? 21.875 -2.375 -0.962 1 92.06 151 GLU B N 1
ATOM 2851 C CA . GLU B 1 151 ? 21.891 -3.312 0.157 1 92.06 151 GLU B CA 1
ATOM 2852 C C . GLU B 1 151 ? 20.484 -3.551 0.701 1 92.06 151 GLU B C 1
ATOM 2854 O O . GLU B 1 151 ? 20.094 -4.691 0.967 1 92.06 151 GLU B O 1
ATOM 2859 N N . TYR B 1 152 ? 19.688 -2.475 0.847 1 93 152 TYR B N 1
ATOM 2860 C CA . TYR B 1 152 ? 18.328 -2.539 1.359 1 93 152 TYR B CA 1
ATOM 2861 C C . TYR B 1 152 ? 17.328 -2.066 0.311 1 93 152 TYR B C 1
ATOM 2863 O O . TYR B 1 152 ? 17.562 -1.072 -0.378 1 93 152 TYR B O 1
ATOM 2871 N N . LEU B 1 153 ? 16.328 -2.834 0.144 1 95.94 153 LEU B N 1
ATOM 2872 C CA . LEU B 1 153 ? 15.195 -2.447 -0.695 1 95.94 153 LEU B CA 1
ATOM 2873 C C . LEU B 1 153 ? 13.875 -2.816 -0.031 1 95.94 153 LEU B C 1
ATOM 2875 O O . LEU B 1 153 ? 13.852 -3.596 0.923 1 95.94 153 LEU B O 1
ATOM 2879 N N . VAL B 1 154 ? 12.852 -2.184 -0.48 1 97.12 154 VAL B N 1
ATOM 2880 C CA . VAL B 1 154 ? 11.523 -2.562 -0.01 1 97.12 154 VAL B CA 1
ATOM 2881 C C . VAL B 1 154 ? 11.156 -3.938 -0.56 1 97.12 154 VAL B C 1
ATOM 2883 O O . VAL B 1 154 ? 11.273 -4.188 -1.762 1 97.12 154 VAL B O 1
ATOM 2886 N N . VAL B 1 155 ? 10.797 -4.781 0.316 1 98.12 155 VAL B N 1
ATOM 2887 C CA . VAL B 1 155 ? 10.203 -6.066 -0.035 1 98.12 155 VAL B CA 1
ATOM 2888 C C . VAL B 1 155 ? 8.688 -6 0.131 1 98.12 155 VAL B C 1
ATOM 2890 O O . VAL B 1 155 ? 8.195 -5.547 1.165 1 98.12 155 VAL B O 1
ATOM 2893 N N . VAL B 1 156 ? 8.039 -6.406 -0.887 1 97.38 156 VAL B N 1
ATOM 2894 C CA . VAL B 1 156 ? 6.578 -6.414 -0.875 1 97.38 156 VAL B CA 1
ATOM 2895 C C . VAL B 1 156 ? 6.07 -7.844 -0.701 1 97.38 156 VAL B C 1
ATOM 2897 O O . VAL B 1 156 ? 6.297 -8.695 -1.562 1 97.38 156 VAL B O 1
ATOM 2900 N N . TYR B 1 157 ? 5.414 -8.055 0.381 1 96.5 157 TYR B N 1
ATOM 2901 C CA . TYR B 1 157 ? 4.715 -9.312 0.607 1 96.5 157 TYR B CA 1
ATOM 2902 C C . TYR B 1 157 ? 3.23 -9.18 0.289 1 96.5 157 TYR B C 1
ATOM 2904 O O . TYR B 1 157 ? 2.611 -8.156 0.601 1 96.5 157 TYR B O 1
ATOM 2912 N N . SER B 1 158 ? 2.764 -10.156 -0.315 1 95.56 158 SER B N 1
ATOM 2913 C CA . SER B 1 158 ? 1.325 -10.188 -0.558 1 95.56 158 SER B CA 1
ATOM 2914 C C . SER B 1 158 ? 0.773 -11.602 -0.411 1 95.56 158 SER B C 1
ATOM 2916 O O . SER B 1 158 ? 1.462 -12.578 -0.715 1 95.56 158 SER B O 1
ATOM 2918 N N . TRP B 1 159 ? -0.389 -11.711 0.05 1 92.94 159 TRP B N 1
ATOM 2919 C CA . TRP B 1 159 ? -1.069 -13 0.002 1 92.94 159 TRP B CA 1
ATOM 2920 C C . TRP B 1 159 ? -2.572 -12.812 -0.182 1 92.94 159 TRP B C 1
ATOM 2922 O O . TRP B 1 159 ? -3.156 -11.867 0.345 1 92.94 159 TRP B O 1
ATOM 2932 N N . THR B 1 160 ? -3.111 -13.719 -0.92 1 91.38 160 THR B N 1
ATOM 2933 C CA . THR B 1 160 ? -4.496 -13.641 -1.372 1 91.38 160 THR B CA 1
ATOM 2934 C C . THR B 1 160 ? -5.281 -14.867 -0.925 1 91.38 160 THR B C 1
ATOM 2936 O O . THR B 1 160 ? -4.773 -15.992 -0.987 1 91.38 160 THR B O 1
ATOM 2939 N N . TYR B 1 161 ? -6.508 -14.562 -0.56 1 86.12 161 TYR B N 1
ATOM 2940 C CA . TYR B 1 161 ? -7.395 -15.625 -0.097 1 86.12 161 TYR B CA 1
ATOM 2941 C C . TYR B 1 161 ? -8.453 -15.945 -1.143 1 86.12 161 TYR B C 1
ATOM 2943 O O . TYR B 1 161 ? -8.906 -15.055 -1.866 1 86.12 161 TYR B O 1
ATOM 2951 N N . ASP B 1 162 ? -8.734 -17.234 -1.217 1 84.19 162 ASP B N 1
ATOM 2952 C CA . ASP B 1 162 ? -10.016 -17.625 -1.803 1 84.19 162 ASP B CA 1
ATOM 2953 C C . ASP B 1 162 ? -11.062 -17.875 -0.72 1 84.19 162 ASP B C 1
ATOM 2955 O O . ASP B 1 162 ? -10.984 -17.297 0.369 1 84.19 162 ASP B O 1
ATOM 2959 N N . ASP B 1 163 ? -12.094 -18.672 -1.035 1 76.5 163 ASP B N 1
ATOM 2960 C CA . ASP B 1 163 ? -13.18 -18.906 -0.088 1 76.5 163 ASP B CA 1
ATOM 2961 C C . ASP B 1 163 ? -12.727 -19.812 1.051 1 76.5 163 ASP B C 1
ATOM 2963 O O . ASP B 1 163 ? -13.367 -19.875 2.104 1 76.5 163 ASP B O 1
ATOM 2967 N N . GLU B 1 164 ? -11.688 -20.438 0.852 1 82.69 164 GLU B N 1
ATOM 2968 C CA . GLU B 1 164 ? -11.32 -21.469 1.812 1 82.69 164 GLU B CA 1
ATOM 2969 C C . GLU B 1 164 ? -10.031 -21.109 2.551 1 82.69 164 GLU B C 1
ATOM 2971 O O . GLU B 1 164 ? -9.875 -21.422 3.729 1 82.69 164 GLU B O 1
ATOM 2976 N N . GLY B 1 165 ? -9.195 -20.484 1.917 1 87.38 165 GLY B N 1
ATOM 2977 C CA . GLY B 1 165 ? -7.891 -20.172 2.486 1 87.38 165 GLY B CA 1
ATOM 2978 C C . GLY B 1 165 ? -6.98 -19.422 1.522 1 87.38 165 GLY B C 1
ATOM 2979 O O . GLY B 1 165 ? -7.449 -18.844 0.541 1 87.38 165 GLY B O 1
ATOM 2980 N N . ILE B 1 166 ? -5.723 -19.469 1.939 1 92.62 166 ILE B N 1
ATOM 2981 C CA . ILE B 1 166 ? -4.754 -18.766 1.106 1 92.62 166 ILE B CA 1
ATOM 2982 C C . ILE B 1 166 ? -4.535 -19.531 -0.194 1 92.62 166 ILE B C 1
ATOM 2984 O O . ILE B 1 166 ? -4.285 -20.75 -0.174 1 92.62 166 ILE B O 1
ATOM 2988 N N . GLN B 1 167 ? -4.633 -18.844 -1.287 1 94.44 167 GLN B N 1
ATOM 2989 C CA . GLN B 1 167 ? -4.465 -19.469 -2.592 1 94.44 167 GLN B CA 1
ATOM 2990 C C . GLN B 1 167 ? -3.143 -19.062 -3.232 1 94.44 167 GLN B C 1
ATOM 2992 O O . GLN B 1 167 ? -2.59 -19.797 -4.051 1 94.44 167 GLN B O 1
ATOM 2997 N N . LEU B 1 168 ? -2.66 -17.844 -2.92 1 96.19 168 LEU B N 1
ATOM 2998 C CA . LEU B 1 168 ? -1.437 -17.281 -3.488 1 96.19 168 LEU B CA 1
ATOM 2999 C C . LEU B 1 168 ? -0.705 -16.422 -2.465 1 96.19 168 LEU B C 1
ATOM 3001 O O . LEU B 1 168 ? -1.325 -15.617 -1.77 1 96.19 168 LEU B O 1
ATOM 3005 N N . ALA B 1 169 ? 0.527 -16.609 -2.277 1 97.19 169 ALA B N 1
ATOM 3006 C CA . ALA B 1 169 ? 1.415 -15.742 -1.509 1 97.19 169 ALA B CA 1
ATOM 3007 C C . ALA B 1 169 ? 2.672 -15.398 -2.305 1 97.19 169 ALA B C 1
ATOM 3009 O O . ALA B 1 169 ? 3.258 -16.266 -2.955 1 97.19 169 ALA B O 1
ATOM 3010 N N . SER B 1 170 ? 3.021 -14.125 -2.264 1 98.06 170 SER B N 1
ATOM 3011 C CA . SER B 1 170 ? 4.152 -13.711 -3.088 1 98.06 170 SER B CA 1
ATOM 3012 C C . SER B 1 170 ? 5.055 -12.734 -2.34 1 98.06 170 SER B C 1
ATOM 3014 O O . SER B 1 170 ? 4.594 -12 -1.463 1 98.06 170 SER B O 1
ATOM 3016 N N . LYS B 1 171 ? 6.262 -12.859 -2.627 1 98.25 171 LYS B N 1
ATOM 3017 C CA . LYS B 1 171 ? 7.301 -11.914 -2.229 1 98.25 171 LYS B CA 1
ATOM 3018 C C . LYS B 1 171 ? 7.922 -11.234 -3.445 1 98.25 171 LYS B C 1
ATOM 3020 O O . LYS B 1 171 ? 8.43 -11.898 -4.348 1 98.25 171 LYS B O 1
ATOM 3025 N N . TYR B 1 172 ? 7.879 -9.844 -3.455 1 98.19 172 TYR B N 1
ATOM 3026 C CA . TYR B 1 172 ? 8.406 -9.102 -4.594 1 98.19 172 TYR B CA 1
ATOM 3027 C C . TYR B 1 172 ? 9.531 -8.164 -4.164 1 98.19 172 TYR B C 1
ATOM 3029 O O . TYR B 1 172 ? 9.469 -7.555 -3.094 1 98.19 172 TYR B O 1
ATOM 3037 N N . ILE B 1 173 ? 10.516 -8.07 -4.992 1 98.31 173 ILE B N 1
ATOM 3038 C CA . ILE B 1 173 ? 11.5 -6.996 -4.934 1 98.31 173 ILE B CA 1
ATOM 3039 C C . ILE B 1 173 ? 11.578 -6.285 -6.281 1 98.31 173 ILE B C 1
ATOM 3041 O O . ILE B 1 173 ? 11.711 -6.934 -7.324 1 98.31 173 ILE B O 1
ATOM 3045 N N . VAL B 1 174 ? 11.43 -5.012 -6.246 1 98.06 174 VAL B N 1
ATOM 3046 C CA . VAL B 1 174 ? 11.367 -4.211 -7.469 1 98.06 174 VAL B CA 1
ATOM 3047 C C . VAL B 1 174 ? 12.578 -3.285 -7.543 1 98.06 174 VAL B C 1
ATOM 3049 O O . VAL B 1 174 ? 12.961 -2.676 -6.547 1 98.06 174 VAL B O 1
ATOM 3052 N N . LYS B 1 175 ? 13.148 -3.24 -8.68 1 97.12 175 LYS B N 1
ATOM 3053 C CA . LYS B 1 175 ? 14.188 -2.242 -8.914 1 97.12 175 LYS B CA 1
ATOM 3054 C C . LYS B 1 175 ? 13.672 -0.834 -8.633 1 97.12 175 LYS B C 1
ATOM 3056 O O . LYS B 1 175 ? 12.594 -0.457 -9.086 1 97.12 175 LYS B O 1
ATOM 3061 N N . PRO B 1 176 ? 14.453 -0.07 -7.867 1 95.88 176 PRO B N 1
ATOM 3062 C CA . PRO B 1 176 ? 13.953 1.198 -7.332 1 95.88 176 PRO B CA 1
ATOM 3063 C C . PRO B 1 176 ? 13.406 2.125 -8.414 1 95.88 176 PRO B C 1
ATOM 3065 O O . PRO B 1 176 ? 12.359 2.744 -8.234 1 95.88 176 PRO B O 1
ATOM 3068 N N . GLU B 1 177 ? 14.023 2.174 -9.555 1 94.25 177 GLU B N 1
ATOM 3069 C CA . GLU B 1 177 ? 13.648 3.09 -10.625 1 94.25 177 GLU B CA 1
ATOM 3070 C C . GLU B 1 177 ? 12.242 2.789 -11.141 1 94.25 177 GLU B C 1
ATOM 3072 O O . GLU B 1 177 ? 11.586 3.662 -11.711 1 94.25 177 GLU B O 1
ATOM 3077 N N . TYR B 1 178 ? 11.781 1.557 -10.852 1 94.56 178 TYR B N 1
ATOM 3078 C CA . TYR B 1 178 ? 10.516 1.134 -11.453 1 94.56 178 TYR B CA 1
ATOM 3079 C C . TYR B 1 178 ? 9.461 0.89 -10.383 1 94.56 178 TYR B C 1
ATOM 3081 O O . TYR B 1 178 ? 8.297 0.63 -10.695 1 94.56 178 TYR B O 1
ATOM 3089 N N . PHE B 1 179 ? 9.891 1.037 -9.227 1 95.06 179 PHE B N 1
ATOM 3090 C CA . PHE B 1 179 ? 8.984 0.723 -8.133 1 95.06 179 PHE B CA 1
ATOM 3091 C C . PHE B 1 179 ? 7.848 1.739 -8.062 1 95.06 179 PHE B C 1
ATOM 3093 O O . PHE B 1 179 ? 8.086 2.939 -7.926 1 95.06 179 PHE B O 1
ATOM 3100 N N . SER B 1 180 ? 6.68 1.273 -8.133 1 89.38 180 SER B N 1
ATOM 3101 C CA . SER B 1 180 ? 5.457 2.051 -7.957 1 89.38 180 SER B CA 1
ATOM 3102 C C . SER B 1 180 ? 4.371 1.229 -7.277 1 89.38 180 SER B C 1
ATOM 3104 O O . SER B 1 180 ? 4.031 0.138 -7.738 1 89.38 180 SER B O 1
ATOM 3106 N N . PHE B 1 181 ? 3.924 1.742 -6.203 1 89.69 181 PHE B N 1
ATOM 3107 C CA . PHE B 1 181 ? 2.832 1.114 -5.469 1 89.69 181 PHE B CA 1
ATOM 3108 C C . PHE B 1 181 ? 1.726 2.121 -5.18 1 89.69 181 PHE B C 1
ATOM 3110 O O . PHE B 1 181 ? 1.988 3.209 -4.66 1 89.69 181 PHE B O 1
ATOM 3117 N N . SER B 1 182 ? 0.556 1.772 -5.598 1 82.56 182 SER B N 1
ATOM 3118 C CA . SER B 1 182 ? -0.6 2.639 -5.387 1 82.56 182 SER B CA 1
ATOM 3119 C C . SER B 1 182 ? -1.749 1.876 -4.734 1 82.56 182 SER B C 1
ATOM 3121 O O . SER B 1 182 ? -2.006 0.719 -5.074 1 82.56 182 SER B O 1
ATOM 3123 N N . HIS B 1 183 ? -2.326 2.596 -3.781 1 80 183 HIS B N 1
ATOM 3124 C CA . HIS B 1 183 ? -3.463 1.982 -3.104 1 80 183 HIS B CA 1
ATOM 3125 C C . HIS B 1 183 ? -4.496 3.029 -2.703 1 80 183 HIS B C 1
ATOM 3127 O O . HIS B 1 183 ? -4.148 4.188 -2.457 1 80 183 HIS B O 1
ATOM 3133 N N . GLN B 1 184 ? -5.715 2.545 -2.754 1 73.12 184 GLN B N 1
ATOM 3134 C CA . GLN B 1 184 ? -6.832 3.387 -2.346 1 73.12 184 GLN B CA 1
ATOM 3135 C C . GLN B 1 184 ? -7.602 2.756 -1.187 1 73.12 184 GLN B C 1
ATOM 3137 O O . GLN B 1 184 ? -7.824 1.544 -1.17 1 73.12 184 GLN B O 1
ATOM 3142 N N . GLU B 1 185 ? -7.797 3.621 -0.074 1 69.38 185 GLU B N 1
ATOM 3143 C CA . GLU B 1 185 ? -8.57 3.197 1.089 1 69.38 185 GLU B CA 1
ATOM 3144 C C . GLU B 1 185 ? -9.859 4.008 1.222 1 69.38 185 GLU B C 1
ATOM 3146 O O . GLU B 1 185 ? -9.82 5.238 1.268 1 69.38 185 GLU B O 1
ATOM 3151 N N . LYS B 1 186 ? -11.008 3.289 1.211 1 62.78 186 LYS B N 1
ATOM 3152 C CA . LYS B 1 186 ? -12.297 3.963 1.348 1 62.78 186 LYS B CA 1
ATOM 3153 C C . LYS B 1 186 ? -12.891 3.73 2.732 1 62.78 186 LYS B C 1
ATOM 3155 O O . LYS B 1 186 ? -12.805 2.627 3.275 1 62.78 186 LYS B O 1
ATOM 3160 N N . SER B 1 187 ? -13.242 4.945 3.326 1 52.72 187 SER B N 1
ATOM 3161 C CA . SER B 1 187 ? -13.953 4.809 4.594 1 52.72 187 SER B CA 1
ATOM 3162 C C . SER B 1 187 ? -15.414 4.43 4.367 1 52.72 187 SER B C 1
ATOM 3164 O O . SER B 1 187 ? -16.031 4.875 3.396 1 52.72 187 SER B O 1
ATOM 3166 N N . LEU B 1 188 ? -15.945 3.424 5.016 1 46.78 188 LEU B N 1
ATOM 3167 C CA . LEU B 1 188 ? -17.328 2.967 4.895 1 46.78 188 LEU B CA 1
ATOM 3168 C C . LEU B 1 188 ? -18.297 3.994 5.477 1 46.78 188 LEU B C 1
ATOM 3170 O O . LEU B 1 188 ? -19.5 3.951 5.199 1 46.78 188 LEU B O 1
ATOM 3174 N N . PHE B 1 189 ? -17.75 4.848 6.254 1 44.94 189 PHE B N 1
ATOM 3175 C CA . PHE B 1 189 ? -18.703 5.75 6.891 1 44.94 189 PHE B CA 1
ATOM 3176 C C . PHE B 1 189 ? -18.406 7.199 6.512 1 44.94 189 PHE B C 1
ATOM 3178 O O . PHE B 1 189 ? -17.266 7.566 6.27 1 44.94 189 PHE B O 1
#